Protein AF-A0A9W6SZH5-F1 (afdb_monomer_lite)

Foldseek 3Di:
DPPPDQQVCLLVVLLVLLLVVLVVLCVVLVHLEEEEEEEPVCVVLVVLSHDVVVSCVSNVYDHYHYQDDDDPPDPPPPPDRPPPPPDPLLVVLVVAQEYEYEEAPDLSVVLVVLCCCVVRPVVSLVVLVVVLPPPDDDDDPDDDCPDSPNRNRAAEYEYEPDPDDPVVSQVSCVVSVNVPRYHYDYSDSSDFGDPDSPDTANPDVVSCPCVCVVVPVDDDPVVVVVD

Secondary structure (DSSP, 8-state):
---S--TTHHHHHHHHHHHHHHHHHHHHHT-S-EEEEEEHHHHHHHHHH--HHHHHHHH-EEEEEEEPPPPTT--SS-------TT--HHHHHHH-SEEEEEE-S-HHHHHHHHHHIIIIIHHHHHHHHHGGGS---S---------------EEEEEEESSS--HHHHHHHHHHTT-BTTEEEEEEGGG-SEEEETTEEE---GGGGHHHHHHTTSS--HHHHTT-

Radius of gyration: 22.15 Å; chains: 1; bounding box: 56×48×79 Å

Organism: Candida boidinii (NCBI:txid5477)

Sequence (227 aa):
MRPILDTSKIPQESLKELSEIFSKISIENNSQRHLLILQKKISKYLNYLTTFTKLKEITSIERVIWIEEYSDGSDDGNKKLLFESEYDYLELINNYNSIVFLCEDDLKLLDQISVIFKDKFLPHLNDSMNQGKHEIGADNADGNSNGNKVHNVKFSLITTNNYLNHESINLTLENLNLKGDLRYYNWRSFKPILIEDDLVSLELDDCGITEIYKYNSIDQLDKMKKL

Structure (mmCIF, N/CA/C/O backbone):
data_AF-A0A9W6SZH5-F1
#
_entry.id   AF-A0A9W6SZH5-F1
#
loop_
_atom_site.group_PDB
_atom_site.id
_atom_site.type_symbol
_atom_site.label_atom_id
_atom_site.label_alt_id
_atom_site.label_comp_id
_atom_site.label_asym_id
_atom_site.label_entity_id
_atom_site.label_seq_id
_atom_site.pdbx_PDB_ins_code
_atom_site.Cartn_x
_atom_site.Cartn_y
_atom_site.Cartn_z
_atom_site.occupancy
_atom_site.B_iso_or_equiv
_atom_site.auth_seq_id
_atom_site.auth_comp_id
_atom_site.auth_asym_id
_atom_site.auth_atom_id
_atom_site.pdbx_PDB_model_num
ATOM 1 N N . MET A 1 1 ? -3.768 9.959 38.796 1.00 61.03 1 MET A N 1
ATOM 2 C CA . MET A 1 1 ? -3.724 8.677 38.058 1.00 61.03 1 MET A CA 1
ATOM 3 C C . MET A 1 1 ? -3.151 8.959 36.681 1.00 61.03 1 MET A C 1
ATOM 5 O O . MET A 1 1 ? -3.642 9.880 36.046 1.00 61.03 1 MET A O 1
ATOM 9 N N . ARG A 1 2 ? -2.100 8.254 36.243 1.00 49.88 2 ARG A N 1
ATOM 10 C CA . ARG A 1 2 ? -1.703 8.285 34.825 1.00 49.88 2 ARG A CA 1
ATOM 11 C C . ARG A 1 2 ? -2.617 7.311 34.072 1.00 49.88 2 ARG A C 1
ATOM 13 O O . ARG A 1 2 ? -2.833 6.224 34.612 1.00 49.88 2 ARG A O 1
ATOM 20 N N . PRO A 1 3 ? -3.169 7.674 32.904 1.00 59.97 3 PRO A N 1
ATOM 21 C CA . PRO A 1 3 ? -3.902 6.714 32.090 1.00 59.97 3 PRO A CA 1
ATOM 22 C C . PRO A 1 3 ? -2.975 5.541 31.740 1.00 59.97 3 PRO A C 1
ATOM 24 O O . PRO A 1 3 ? -1.797 5.739 31.441 1.00 59.97 3 PRO A O 1
ATOM 27 N N . ILE A 1 4 ? -3.496 4.318 31.864 1.00 75.69 4 ILE A N 1
ATOM 28 C CA . ILE A 1 4 ? -2.752 3.069 31.616 1.00 75.69 4 ILE A CA 1
ATOM 29 C C . ILE A 1 4 ? -2.476 2.897 30.112 1.00 75.69 4 ILE A C 1
ATOM 31 O O . ILE A 1 4 ? -1.486 2.274 29.737 1.00 75.69 4 ILE A O 1
ATOM 35 N N . LEU A 1 5 ? -3.306 3.509 29.262 1.00 78.50 5 LEU A N 1
ATOM 36 C CA . LEU A 1 5 ? -3.178 3.523 27.812 1.00 78.50 5 LEU A CA 1
ATOM 37 C C . LEU A 1 5 ? -3.330 4.963 27.306 1.00 78.50 5 LEU A C 1
ATOM 39 O O . LEU A 1 5 ? -4.276 5.649 27.683 1.00 78.50 5 LEU A O 1
ATOM 43 N N . ASP A 1 6 ? -2.392 5.410 26.475 1.00 84.06 6 ASP A N 1
ATOM 44 C CA . ASP A 1 6 ? -2.448 6.700 25.785 1.00 84.06 6 ASP A CA 1
ATOM 45 C C . ASP A 1 6 ? -2.767 6.443 24.309 1.00 84.06 6 ASP A C 1
ATOM 47 O O . ASP A 1 6 ? -1.882 6.146 23.504 1.00 84.06 6 ASP A O 1
ATOM 51 N N . THR A 1 7 ? -4.055 6.491 23.983 1.00 84.75 7 THR A N 1
ATOM 52 C CA . THR A 1 7 ? -4.617 6.205 22.655 1.00 84.75 7 THR A CA 1
ATOM 53 C C . THR A 1 7 ? -4.155 7.200 21.591 1.00 84.75 7 THR A C 1
ATOM 55 O O . THR A 1 7 ? -4.057 6.838 20.420 1.00 84.75 7 THR A O 1
ATOM 58 N N . SER A 1 8 ? -3.749 8.412 21.990 1.00 85.00 8 SER A N 1
ATOM 59 C CA . SER A 1 8 ? -3.241 9.449 21.081 1.00 85.00 8 SER A CA 1
ATOM 60 C C . SER A 1 8 ? -1.945 9.054 20.357 1.00 85.00 8 SER A C 1
ATOM 62 O O . SER A 1 8 ? -1.606 9.623 19.315 1.00 85.00 8 SER A O 1
ATOM 64 N N . LYS A 1 9 ? -1.226 8.049 20.876 1.00 88.62 9 LYS A N 1
ATOM 65 C CA . LYS A 1 9 ? 0.007 7.525 20.274 1.00 88.62 9 LYS A CA 1
ATOM 66 C C . LYS A 1 9 ? -0.237 6.601 19.090 1.00 88.62 9 LYS A C 1
ATOM 68 O O . LYS A 1 9 ? 0.624 6.528 18.221 1.00 88.62 9 LYS A O 1
ATOM 73 N N . ILE A 1 10 ? -1.397 5.949 19.024 1.00 89.12 10 ILE A N 1
ATOM 74 C CA . ILE A 1 10 ? -1.742 4.989 17.965 1.00 89.12 10 ILE A CA 1
ATOM 75 C C . ILE A 1 10 ? -1.547 5.605 16.566 1.00 89.12 10 ILE A C 1
ATOM 77 O O . ILE A 1 10 ? -0.746 5.075 15.791 1.00 89.12 10 ILE A O 1
ATOM 81 N N . PRO A 1 11 ? -2.170 6.756 16.228 1.00 90.12 11 PRO A N 1
ATOM 82 C CA . PRO A 1 11 ? -1.971 7.355 14.911 1.00 90.12 11 PRO A CA 1
ATOM 83 C C . PRO A 1 11 ? -0.537 7.858 14.693 1.00 90.12 11 PRO A C 1
ATOM 85 O O . PRO A 1 11 ? -0.042 7.832 13.568 1.00 90.12 11 PRO A O 1
ATOM 88 N N . GLN A 1 12 ? 0.159 8.292 15.749 1.00 91.38 12 GLN A N 1
ATOM 89 C CA . GLN A 1 12 ? 1.536 8.789 15.648 1.00 91.38 12 GLN A CA 1
ATOM 90 C C . GLN A 1 12 ? 2.522 7.674 15.298 1.00 91.38 12 GLN A C 1
ATOM 92 O O . GLN A 1 12 ? 3.382 7.869 14.442 1.00 91.38 12 GLN A O 1
ATOM 97 N N . GLU A 1 13 ? 2.393 6.513 15.938 1.00 92.50 13 GLU A N 1
ATOM 98 C CA . GLU A 1 13 ? 3.208 5.332 15.648 1.00 92.50 13 GLU A CA 1
ATOM 99 C C . GLU A 1 13 ? 2.940 4.826 14.229 1.00 92.50 13 GLU A C 1
ATOM 101 O O . GLU A 1 13 ? 3.888 4.599 13.475 1.00 92.50 13 GLU A O 1
ATOM 106 N N . SER A 1 14 ? 1.663 4.780 13.836 1.00 93.56 14 SER A N 1
ATOM 107 C CA . SER A 1 14 ? 1.237 4.388 12.491 1.00 93.56 14 SER A CA 1
ATOM 108 C C . SER A 1 14 ? 1.819 5.270 11.389 1.00 93.56 14 SER A C 1
ATOM 110 O O . SER A 1 14 ? 2.429 4.778 10.435 1.00 93.56 14 SER A O 1
ATOM 112 N N . LEU A 1 15 ? 1.715 6.592 11.551 1.00 94.56 15 LEU A N 1
ATOM 113 C CA . LEU A 1 15 ? 2.293 7.559 10.616 1.00 94.56 15 LEU A CA 1
ATOM 114 C C . LEU A 1 15 ? 3.816 7.526 10.602 1.00 94.56 15 LEU A C 1
ATOM 116 O O . LEU A 1 15 ? 4.417 7.715 9.545 1.00 94.56 15 LEU A O 1
ATOM 120 N N . LYS A 1 16 ? 4.441 7.313 11.763 1.00 95.69 16 LYS A N 1
ATOM 121 C CA . LYS A 1 16 ? 5.894 7.212 11.865 1.00 95.69 16 LYS A CA 1
ATOM 122 C C . LYS A 1 16 ? 6.399 6.006 11.081 1.00 95.69 16 LYS A C 1
ATOM 124 O O . LYS A 1 16 ? 7.302 6.175 10.268 1.00 95.69 16 LYS A O 1
ATOM 129 N N . GLU A 1 17 ? 5.800 4.829 11.264 1.00 96.06 17 GLU A N 1
ATOM 130 C CA . GLU A 1 17 ? 6.178 3.636 10.499 1.00 96.06 17 GLU A CA 1
ATOM 131 C C . GLU A 1 17 ? 5.972 3.855 8.995 1.00 96.06 17 GLU A C 1
ATOM 133 O O . GLU A 1 17 ? 6.874 3.576 8.205 1.00 96.06 17 GLU A O 1
ATOM 138 N N . LEU A 1 18 ? 4.829 4.418 8.590 1.00 96.38 18 LEU A N 1
ATOM 139 C CA . LEU A 1 18 ? 4.562 4.698 7.179 1.00 96.38 18 LEU A CA 1
ATOM 140 C C . LEU A 1 18 ? 5.593 5.675 6.590 1.00 96.38 18 LEU A C 1
ATOM 142 O O . LEU A 1 18 ? 6.125 5.439 5.505 1.00 96.38 18 LEU A O 1
ATOM 146 N N . SER A 1 19 ? 5.927 6.746 7.312 1.00 96.88 19 SER A N 1
ATOM 147 C CA . SER A 1 19 ? 6.953 7.711 6.895 1.00 96.88 19 SER A CA 1
ATOM 148 C C . SER A 1 19 ? 8.347 7.077 6.816 1.00 96.88 19 SER A C 1
ATOM 150 O O . SER A 1 19 ? 9.098 7.362 5.881 1.00 96.88 19 SER A O 1
ATOM 152 N N . GLU A 1 20 ? 8.691 6.161 7.725 1.00 97.75 20 GLU A N 1
ATOM 153 C CA . GLU A 1 20 ? 9.942 5.396 7.667 1.00 97.75 20 GLU A CA 1
ATOM 154 C C . GLU A 1 20 ? 9.995 4.467 6.445 1.00 97.75 20 GLU A C 1
ATOM 156 O O . GLU A 1 20 ? 11.044 4.360 5.805 1.00 97.75 20 GLU A O 1
ATOM 161 N N . ILE A 1 21 ? 8.879 3.822 6.087 1.00 97.81 21 ILE A N 1
ATOM 162 C CA . ILE A 1 21 ? 8.773 3.003 4.869 1.00 97.81 21 ILE A CA 1
ATOM 163 C C . ILE A 1 21 ? 9.003 3.873 3.629 1.00 97.81 21 ILE A C 1
ATOM 165 O O . ILE A 1 21 ? 9.862 3.545 2.810 1.00 97.81 21 ILE A O 1
ATOM 169 N N . PHE A 1 22 ? 8.304 5.005 3.508 1.00 97.88 22 PHE A N 1
ATOM 170 C CA . PHE A 1 22 ? 8.497 5.916 2.376 1.00 97.88 22 PHE A CA 1
ATOM 171 C C . PHE A 1 22 ? 9.919 6.466 2.318 1.00 97.88 22 PHE A C 1
ATOM 173 O O . PHE A 1 22 ? 10.514 6.462 1.248 1.00 97.88 22 PHE A O 1
ATOM 180 N N . SER A 1 23 ? 10.512 6.827 3.457 1.00 97.38 23 SER A N 1
ATOM 181 C CA . SER A 1 23 ? 11.903 7.288 3.518 1.00 97.38 23 SER A CA 1
ATOM 182 C C . SER A 1 23 ? 12.882 6.237 2.986 1.00 97.38 23 SER A C 1
ATOM 184 O O . SER A 1 23 ? 13.789 6.569 2.221 1.00 97.38 23 SER A O 1
ATOM 186 N N . LYS A 1 24 ? 12.686 4.956 3.335 1.00 97.75 24 LYS A N 1
ATOM 187 C CA . LYS A 1 24 ? 13.478 3.846 2.777 1.00 97.75 24 LYS A CA 1
ATOM 188 C C . LYS A 1 24 ? 13.298 3.748 1.266 1.00 97.75 24 LYS A C 1
ATOM 190 O O . LYS A 1 24 ? 14.296 3.716 0.553 1.00 97.75 24 LYS A O 1
ATOM 195 N N . ILE A 1 25 ? 12.055 3.790 0.778 1.00 97.38 25 ILE A N 1
ATOM 196 C CA . ILE A 1 25 ? 11.744 3.773 -0.660 1.00 97.38 25 ILE A CA 1
ATOM 197 C C . ILE A 1 25 ? 12.413 4.955 -1.380 1.00 97.38 25 ILE A C 1
ATOM 199 O O . ILE A 1 25 ? 12.984 4.769 -2.453 1.00 97.38 25 ILE A O 1
ATOM 203 N N . SER A 1 26 ? 12.374 6.166 -0.817 1.00 95.94 26 SER A N 1
ATOM 204 C CA . SER A 1 26 ? 12.995 7.360 -1.404 1.00 95.94 26 SER A CA 1
ATOM 205 C C . SER A 1 26 ? 14.508 7.202 -1.557 1.00 95.94 26 SER A C 1
ATOM 207 O O . SER A 1 26 ? 15.048 7.487 -2.627 1.00 95.94 26 SER A O 1
ATOM 209 N N . ILE A 1 27 ? 15.185 6.711 -0.512 1.00 94.75 27 ILE A N 1
ATOM 210 C CA . ILE A 1 27 ? 16.634 6.451 -0.518 1.00 94.75 27 ILE A CA 1
ATOM 211 C C . ILE A 1 27 ? 16.973 5.381 -1.558 1.00 94.75 27 ILE A C 1
ATOM 213 O O . ILE A 1 27 ? 17.866 5.558 -2.383 1.00 94.75 27 ILE A O 1
ATOM 217 N N . GLU A 1 28 ? 16.232 4.280 -1.536 1.00 93.12 28 GLU A N 1
ATOM 218 C CA . GLU A 1 28 ? 16.449 3.119 -2.390 1.00 93.12 28 GLU A CA 1
ATOM 219 C C . GLU A 1 28 ? 16.203 3.392 -3.878 1.00 93.12 28 GLU A C 1
ATOM 221 O O . GLU A 1 28 ? 16.916 2.854 -4.730 1.00 93.12 28 GLU A O 1
ATOM 226 N N . ASN A 1 29 ? 15.219 4.238 -4.184 1.00 90.50 29 ASN A N 1
ATOM 227 C CA . ASN A 1 29 ? 14.843 4.595 -5.550 1.00 90.50 29 ASN A CA 1
ATOM 228 C C . ASN A 1 29 ? 15.518 5.891 -6.024 1.00 90.50 29 ASN A C 1
ATOM 230 O O . ASN A 1 29 ? 15.296 6.300 -7.162 1.00 90.50 29 ASN A O 1
ATOM 234 N N . ASN A 1 30 ? 16.316 6.546 -5.168 1.00 89.56 30 ASN A N 1
ATOM 235 C CA . ASN A 1 30 ? 16.869 7.883 -5.400 1.00 89.56 30 ASN A CA 1
ATOM 236 C C . ASN A 1 30 ? 15.798 8.860 -5.934 1.00 89.56 30 ASN A C 1
ATOM 238 O O . ASN A 1 30 ? 16.005 9.573 -6.918 1.00 89.56 30 ASN A O 1
ATOM 242 N N . SER A 1 31 ? 14.611 8.823 -5.321 1.00 88.44 31 SER A N 1
ATOM 243 C CA . SER A 1 31 ? 13.452 9.616 -5.729 1.00 88.44 31 SER A CA 1
ATOM 244 C C . SER A 1 31 ? 12.893 10.385 -4.546 1.00 88.44 31 SER A C 1
ATOM 246 O O . SER A 1 31 ? 12.728 9.838 -3.462 1.00 88.44 31 SER A O 1
ATOM 248 N N . GLN A 1 32 ? 12.549 11.644 -4.790 1.00 88.62 32 GLN A N 1
ATOM 249 C CA . GLN A 1 32 ? 11.838 12.506 -3.843 1.00 88.62 32 GLN A CA 1
ATOM 250 C C . GLN A 1 32 ? 10.376 12.717 -4.249 1.00 88.62 32 GLN A C 1
ATOM 252 O O . GLN A 1 32 ? 9.711 13.598 -3.722 1.00 88.62 32 GLN A O 1
ATOM 257 N N . ARG A 1 33 ? 9.887 11.983 -5.252 1.00 94.88 33 ARG A N 1
ATOM 258 C CA . ARG A 1 33 ? 8.527 12.122 -5.779 1.00 94.88 33 ARG A CA 1
ATOM 259 C C . ARG A 1 33 ? 7.958 10.734 -6.016 1.00 94.88 33 ARG A C 1
ATOM 261 O O . ARG A 1 33 ? 8.527 9.951 -6.783 1.00 94.88 33 ARG A O 1
ATOM 268 N N . HIS A 1 34 ? 6.857 10.436 -5.338 1.00 97.06 34 HIS A N 1
ATOM 269 C CA . HIS A 1 34 ? 6.185 9.147 -5.432 1.00 97.06 34 HIS A CA 1
ATOM 270 C C . HIS A 1 34 ? 4.827 9.294 -6.115 1.00 97.06 34 HIS A C 1
ATOM 272 O O . HIS A 1 34 ? 4.036 10.181 -5.772 1.00 97.06 34 HIS A O 1
ATOM 278 N N . LEU A 1 35 ? 4.551 8.386 -7.049 1.00 96.94 35 LEU A N 1
ATOM 279 C CA . LEU A 1 35 ? 3.195 8.079 -7.480 1.00 96.94 35 LEU A CA 1
ATOM 280 C C . LEU A 1 35 ? 2.646 6.996 -6.553 1.00 96.94 35 LEU A C 1
ATOM 282 O O . LEU A 1 35 ? 3.194 5.896 -6.506 1.00 96.94 35 LEU A O 1
ATOM 286 N N . LEU A 1 36 ? 1.577 7.303 -5.824 1.00 97.12 36 LEU A N 1
ATOM 287 C CA . LEU A 1 36 ? 0.884 6.326 -4.994 1.00 97.12 36 LEU A CA 1
ATOM 288 C C . LEU A 1 36 ? -0.268 5.700 -5.783 1.00 97.12 36 LEU A C 1
ATOM 290 O O . LEU A 1 36 ? -1.146 6.403 -6.270 1.00 97.12 36 LEU A O 1
ATOM 294 N N . ILE A 1 37 ? -0.296 4.380 -5.857 1.00 95.00 37 ILE A N 1
ATOM 295 C CA . ILE A 1 37 ? -1.426 3.598 -6.343 1.00 95.00 37 ILE A CA 1
ATOM 296 C C . ILE A 1 37 ? -2.095 2.983 -5.107 1.00 95.00 37 ILE A C 1
ATOM 298 O O . ILE A 1 37 ? -1.500 2.153 -4.427 1.00 95.00 37 ILE A O 1
ATOM 302 N N . LEU A 1 38 ? -3.302 3.438 -4.775 1.00 94.06 38 LEU A N 1
ATOM 303 C CA . LEU A 1 38 ? -3.946 3.231 -3.479 1.00 94.06 38 LEU A CA 1
ATOM 304 C C . LEU A 1 38 ? -5.260 2.456 -3.612 1.00 94.06 38 LEU A C 1
ATOM 306 O O . LEU A 1 38 ? -6.159 2.867 -4.346 1.00 94.06 38 LEU A O 1
ATOM 310 N N . GLN A 1 39 ? -5.420 1.386 -2.834 1.00 91.50 39 GLN A N 1
ATOM 311 C CA . GLN A 1 39 ? -6.721 0.739 -2.655 1.00 91.50 39 GLN A CA 1
ATOM 312 C C . GLN A 1 39 ? -7.701 1.709 -1.982 1.00 91.50 39 GLN A C 1
ATOM 314 O O . GLN A 1 39 ? -7.425 2.264 -0.913 1.00 91.50 39 GLN A O 1
ATOM 319 N N . LYS A 1 40 ? -8.879 1.893 -2.585 1.00 87.94 40 LYS A N 1
ATOM 320 C CA . LYS A 1 40 ? -9.888 2.865 -2.127 1.00 87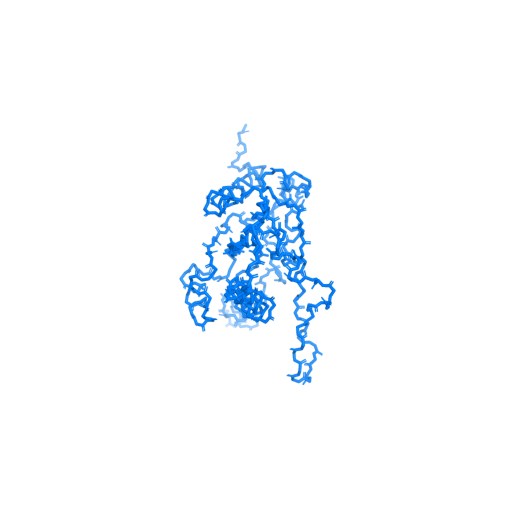.94 40 LYS A CA 1
ATOM 321 C C . LYS A 1 40 ? -10.264 2.683 -0.656 1.00 87.94 40 LYS A C 1
ATOM 323 O O . LYS A 1 40 ? -10.394 3.674 0.062 1.00 87.94 40 LYS A O 1
ATOM 328 N N . LYS A 1 41 ? -10.373 1.440 -0.179 1.00 86.31 41 LYS A N 1
ATOM 329 C CA . LYS A 1 41 ? -10.696 1.119 1.219 1.00 86.31 41 LYS A CA 1
ATOM 330 C C . LYS A 1 41 ? -9.682 1.704 2.211 1.00 86.31 41 LYS A C 1
ATOM 332 O O . LYS A 1 41 ? -10.094 2.298 3.205 1.00 86.31 41 LYS A O 1
ATOM 337 N N . ILE A 1 42 ? -8.385 1.663 1.893 1.00 90.56 42 ILE A N 1
ATOM 338 C CA . ILE A 1 42 ? -7.304 2.189 2.748 1.00 90.56 42 ILE A CA 1
ATOM 339 C C . ILE A 1 42 ? -7.367 3.712 2.910 1.00 90.56 42 ILE A C 1
ATOM 341 O O . ILE A 1 42 ? -6.962 4.235 3.947 1.00 90.56 42 ILE A O 1
ATOM 345 N N . SER A 1 43 ? -7.922 4.452 1.945 1.00 89.94 43 SER A N 1
ATOM 346 C CA . SER A 1 43 ? -8.029 5.918 2.064 1.00 89.94 43 SER A CA 1
ATOM 347 C C . SER A 1 43 ? -8.763 6.385 3.310 1.00 89.94 43 SER A C 1
ATOM 349 O O . SER A 1 43 ? -8.377 7.386 3.912 1.00 89.94 43 SER A O 1
ATOM 351 N N . LYS A 1 44 ? -9.799 5.644 3.714 1.00 87.12 44 LYS A N 1
ATOM 352 C CA . LYS A 1 44 ? -10.579 5.953 4.910 1.00 87.12 44 LYS A CA 1
ATOM 353 C C . LYS A 1 44 ? -9.685 5.907 6.144 1.00 87.12 44 LYS A C 1
ATOM 355 O O . LYS A 1 44 ? -9.684 6.849 6.924 1.00 87.12 44 LYS A O 1
ATOM 360 N N . TYR A 1 45 ? -8.857 4.871 6.251 1.00 88.25 45 TYR A N 1
ATOM 361 C CA . TYR A 1 45 ? -7.882 4.704 7.327 1.00 88.25 45 TYR A CA 1
ATOM 362 C C . TYR A 1 45 ? -6.851 5.827 7.346 1.00 88.25 45 TYR A C 1
ATOM 364 O O . TYR A 1 45 ? -6.607 6.421 8.392 1.00 88.25 45 TYR A O 1
ATOM 372 N N . LEU A 1 46 ? -6.289 6.173 6.184 1.00 91.94 46 LEU A N 1
ATOM 373 C CA . LEU A 1 46 ? -5.323 7.268 6.086 1.00 91.94 46 LEU A CA 1
ATOM 374 C C . LEU A 1 46 ? -5.908 8.593 6.588 1.00 91.94 46 LEU A C 1
ATOM 376 O O . LEU A 1 46 ? -5.204 9.329 7.275 1.00 91.94 46 LEU A O 1
ATOM 380 N N . ASN A 1 47 ? -7.190 8.858 6.317 1.00 90.12 47 ASN A N 1
ATOM 381 C CA . ASN A 1 47 ? -7.872 10.066 6.785 1.00 90.12 47 ASN A CA 1
ATOM 382 C C . ASN A 1 47 ? -8.053 10.114 8.311 1.00 90.12 47 ASN A C 1
ATOM 384 O O . ASN A 1 47 ? -8.069 11.210 8.868 1.00 90.12 47 ASN A O 1
ATOM 388 N N . TYR A 1 48 ? -8.161 8.964 8.988 1.00 89.44 48 TYR A N 1
ATOM 389 C CA . TYR A 1 48 ? -8.162 8.910 10.457 1.00 89.44 48 TYR A CA 1
ATOM 390 C C . TYR A 1 48 ? -6.777 9.189 11.045 1.00 89.44 48 TYR A C 1
ATOM 392 O O . TYR A 1 48 ? -6.661 9.773 12.118 1.00 89.44 48 TYR A O 1
ATOM 400 N N . LEU A 1 49 ? -5.714 8.798 10.340 1.00 90.00 49 LEU A N 1
ATOM 401 C CA . LEU A 1 49 ? -4.349 9.043 10.794 1.00 90.00 49 LEU A CA 1
ATOM 402 C C . LEU A 1 49 ? -3.953 10.509 10.619 1.00 90.00 49 LEU A C 1
ATOM 404 O O . LEU A 1 49 ? -3.409 11.135 11.531 1.00 90.00 49 LEU A O 1
ATOM 408 N N . THR A 1 50 ? -4.162 11.060 9.422 1.00 92.44 50 THR A N 1
ATOM 409 C CA . THR A 1 50 ? -3.747 12.423 9.102 1.00 92.44 50 THR A CA 1
ATOM 410 C C . THR A 1 50 ? -4.458 12.985 7.876 1.00 92.44 50 THR A C 1
ATOM 412 O O . THR A 1 50 ? -5.043 12.261 7.076 1.00 92.44 50 THR A O 1
ATOM 415 N N . THR A 1 51 ? -4.385 14.303 7.686 1.00 92.69 51 THR A N 1
ATOM 416 C CA . THR A 1 51 ? -4.893 14.918 6.457 1.00 92.69 51 THR A CA 1
ATOM 417 C C . THR A 1 51 ? -4.020 14.519 5.275 1.00 92.69 51 THR A C 1
ATOM 419 O O . THR A 1 51 ? -2.797 14.425 5.389 1.00 92.69 51 THR A O 1
ATOM 422 N N . PHE A 1 52 ? -4.626 14.358 4.100 1.00 91.44 52 PHE A N 1
ATOM 423 C CA . PHE A 1 52 ? -3.867 13.963 2.917 1.00 91.44 52 PHE A CA 1
ATOM 424 C C . PHE A 1 52 ? -2.712 14.933 2.596 1.00 91.44 52 PHE A C 1
ATOM 426 O O . PHE A 1 52 ? -1.627 14.490 2.243 1.00 91.44 52 PHE A O 1
ATOM 433 N N . THR A 1 53 ? -2.886 16.244 2.807 1.00 93.50 53 THR A N 1
ATOM 434 C CA . THR A 1 53 ? -1.809 17.243 2.661 1.00 93.50 53 THR A CA 1
ATOM 435 C C . THR A 1 53 ? -0.591 16.912 3.521 1.00 93.50 53 THR A C 1
ATOM 437 O O . THR A 1 53 ? 0.524 16.854 3.008 1.00 93.50 53 THR A O 1
ATOM 440 N N . LYS A 1 54 ? -0.804 16.619 4.808 1.00 94.88 54 LYS A N 1
ATOM 441 C CA . LYS A 1 54 ? 0.278 16.256 5.727 1.00 94.88 54 LYS A CA 1
ATOM 442 C C . LYS A 1 54 ? 0.890 14.904 5.370 1.00 94.88 54 LYS A C 1
ATOM 444 O O . LYS A 1 54 ? 2.102 14.737 5.478 1.00 94.88 54 LYS A O 1
ATOM 449 N N . LEU A 1 55 ? 0.081 13.959 4.885 1.00 94.62 55 LEU A N 1
ATOM 450 C CA . LEU A 1 55 ? 0.589 12.694 4.361 1.00 94.62 55 LEU A CA 1
ATOM 451 C C . LEU A 1 55 ? 1.557 12.936 3.194 1.00 94.62 55 LEU A C 1
ATOM 453 O O . LEU A 1 55 ? 2.656 12.385 3.211 1.00 94.62 55 LEU A O 1
ATOM 457 N N . LYS A 1 56 ? 1.202 13.790 2.221 1.00 95.19 56 LYS A N 1
ATOM 458 C CA . LYS A 1 56 ? 2.086 14.147 1.095 1.00 95.19 56 LYS A CA 1
ATOM 459 C C . LYS A 1 56 ? 3.408 14.743 1.573 1.00 95.19 56 LYS A C 1
ATOM 461 O O . LYS A 1 56 ? 4.450 14.369 1.050 1.00 95.19 56 LYS A O 1
ATOM 466 N N . GLU A 1 57 ? 3.377 15.621 2.573 1.00 95.50 57 GLU A N 1
ATOM 467 C CA . GLU A 1 57 ? 4.584 16.249 3.129 1.00 95.50 57 GLU A CA 1
ATOM 468 C C . GLU A 1 57 ? 5.554 15.221 3.730 1.00 95.50 57 GLU A C 1
ATOM 470 O O . GLU A 1 57 ? 6.752 15.282 3.464 1.00 95.50 57 GLU A O 1
ATOM 475 N N . ILE A 1 58 ? 5.054 14.248 4.501 1.00 95.69 58 ILE A N 1
ATOM 476 C CA . ILE A 1 58 ? 5.911 13.279 5.214 1.00 95.69 58 ILE A CA 1
ATOM 477 C C . ILE A 1 58 ? 6.326 12.064 4.369 1.00 95.69 58 ILE A C 1
ATOM 479 O O . ILE A 1 58 ? 7.221 11.320 4.769 1.00 95.69 58 ILE A O 1
ATOM 483 N N . THR A 1 59 ? 5.656 11.827 3.239 1.00 96.19 59 THR A N 1
ATOM 484 C CA . THR A 1 59 ? 5.898 10.670 2.350 1.00 96.19 59 THR A CA 1
ATOM 485 C C . THR A 1 59 ? 6.411 11.065 0.970 1.00 96.19 59 THR A C 1
ATOM 487 O O . THR A 1 59 ? 6.797 10.200 0.192 1.00 96.19 59 THR A O 1
ATOM 490 N N . SER A 1 60 ? 6.397 12.358 0.638 1.00 96.50 60 SER A N 1
ATOM 491 C CA . SER A 1 60 ? 6.687 12.882 -0.701 1.00 96.50 60 SER A CA 1
ATOM 492 C C . SER A 1 60 ? 5.806 12.289 -1.817 1.00 96.50 60 SER A C 1
ATOM 494 O O . SER A 1 60 ? 6.216 12.188 -2.979 1.00 96.50 60 SER A O 1
ATOM 496 N N . ILE A 1 61 ? 4.575 11.885 -1.479 1.00 97.00 61 ILE A N 1
ATOM 497 C CA . ILE A 1 61 ? 3.557 11.514 -2.468 1.00 97.00 61 ILE A CA 1
ATOM 498 C C . ILE A 1 61 ? 3.134 12.768 -3.222 1.00 97.00 61 ILE A C 1
ATOM 500 O O . ILE A 1 61 ? 2.660 13.738 -2.633 1.00 97.00 61 ILE A O 1
ATOM 504 N N . GLU A 1 62 ? 3.227 12.735 -4.545 1.00 96.44 62 GLU A N 1
ATOM 505 C CA . GLU A 1 62 ? 2.805 13.858 -5.376 1.00 96.44 62 GLU A CA 1
ATOM 506 C C . GLU A 1 62 ? 1.427 13.631 -5.997 1.00 96.44 62 GLU A C 1
ATOM 508 O O . GLU A 1 62 ? 0.597 14.547 -6.014 1.00 96.44 62 GLU A O 1
ATOM 513 N N . ARG A 1 63 ? 1.169 12.406 -6.458 1.00 94.75 63 ARG A N 1
ATOM 514 C CA . ARG A 1 63 ? -0.069 12.012 -7.133 1.00 94.75 63 ARG A CA 1
ATOM 515 C C . ARG A 1 63 ? -0.574 10.683 -6.582 1.00 94.75 63 ARG A C 1
ATOM 517 O O . ARG A 1 63 ? 0.223 9.839 -6.180 1.00 94.75 63 ARG A O 1
ATOM 524 N N . VAL A 1 64 ? -1.897 10.524 -6.580 1.00 93.44 64 VAL A N 1
ATOM 525 C CA . VAL A 1 64 ? -2.585 9.286 -6.195 1.00 93.44 64 VAL A CA 1
ATOM 526 C C . VAL A 1 64 ? -3.424 8.787 -7.358 1.00 93.44 64 VAL A C 1
ATOM 528 O O . VAL A 1 64 ? -4.086 9.583 -8.024 1.00 93.44 64 VAL A O 1
ATOM 531 N N . ILE A 1 65 ? -3.398 7.479 -7.571 1.00 91.69 65 ILE A N 1
ATOM 532 C CA . ILE A 1 65 ? -4.293 6.736 -8.454 1.00 91.69 65 ILE A CA 1
ATOM 533 C C . ILE A 1 65 ? -5.005 5.693 -7.607 1.00 91.69 65 ILE A C 1
ATOM 535 O O . ILE A 1 65 ? -4.397 5.087 -6.728 1.00 91.69 65 ILE A O 1
ATOM 539 N N . TRP A 1 66 ? -6.290 5.490 -7.858 1.00 88.62 66 TRP A N 1
ATOM 540 C CA . TRP A 1 66 ? -7.107 4.556 -7.098 1.00 88.62 66 TRP A CA 1
ATOM 541 C C . TRP A 1 66 ? -7.144 3.184 -7.769 1.00 88.62 66 TRP A C 1
ATOM 543 O O . TRP A 1 66 ? -7.236 3.097 -8.991 1.00 88.62 66 TRP A O 1
ATOM 553 N N . ILE A 1 67 ? -7.096 2.122 -6.965 1.00 84.38 67 ILE A N 1
ATOM 554 C CA . ILE A 1 67 ? -7.477 0.770 -7.388 1.00 84.38 67 ILE A CA 1
ATOM 555 C C . ILE A 1 67 ? -8.905 0.532 -6.907 1.00 84.38 67 ILE A C 1
ATOM 557 O O . ILE A 1 67 ? -9.176 0.629 -5.703 1.00 84.38 67 ILE A O 1
ATOM 561 N N . GLU A 1 68 ? -9.804 0.230 -7.842 1.00 73.69 68 GLU A N 1
ATOM 562 C CA . GLU A 1 68 ? -11.143 -0.260 -7.525 1.00 73.69 68 GLU A CA 1
ATOM 563 C C . GLU A 1 68 ? -11.132 -1.790 -7.473 1.00 73.69 68 GLU A C 1
ATOM 565 O O . GLU A 1 68 ? -10.628 -2.459 -8.374 1.00 73.69 68 GLU A O 1
ATOM 570 N N . GLU A 1 69 ? -11.657 -2.342 -6.382 1.00 64.88 69 GLU A N 1
ATOM 571 C CA . GLU A 1 69 ? -11.832 -3.783 -6.228 1.00 64.88 69 GLU A CA 1
ATOM 572 C C . GLU A 1 69 ? -12.997 -4.264 -7.096 1.00 64.88 69 GLU A C 1
ATOM 574 O O . GLU A 1 69 ? -13.996 -3.564 -7.281 1.00 64.88 69 GLU A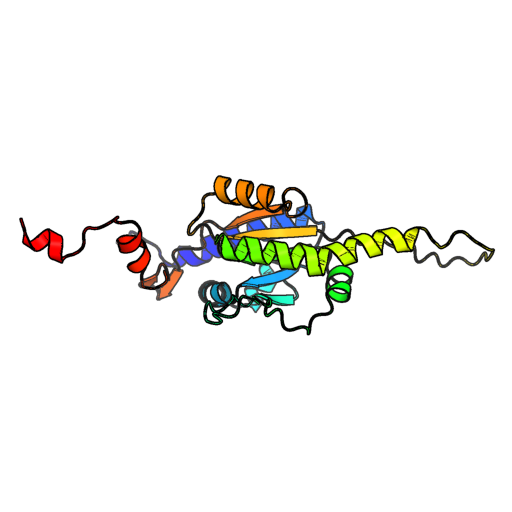 O 1
ATOM 579 N N . TYR A 1 70 ? -12.897 -5.492 -7.602 1.00 62.09 70 TYR A N 1
ATOM 580 C CA . TYR A 1 70 ? -14.020 -6.137 -8.271 1.00 62.09 70 TYR A CA 1
ATOM 581 C C . TYR A 1 70 ? -15.201 -6.260 -7.315 1.00 62.09 70 TYR A C 1
ATOM 583 O O . TYR A 1 70 ? -15.061 -6.771 -6.205 1.00 62.09 70 TYR A O 1
ATOM 591 N N . SER A 1 71 ? -16.391 -5.900 -7.788 1.00 52.09 71 SER A N 1
ATOM 592 C CA . SER A 1 71 ? -17.596 -6.480 -7.210 1.00 52.09 71 SER A CA 1
ATOM 593 C C . SER A 1 71 ? -17.721 -7.909 -7.746 1.00 52.09 71 SER A C 1
ATOM 595 O O . SER A 1 71 ? -17.713 -8.122 -8.957 1.00 52.09 71 SER A O 1
ATOM 597 N N . ASP A 1 72 ? -17.836 -8.899 -6.857 1.00 49.84 72 ASP A N 1
ATOM 598 C CA . ASP A 1 72 ? -18.080 -10.319 -7.186 1.00 49.84 72 ASP A CA 1
ATOM 599 C C . ASP A 1 72 ? -19.494 -10.540 -7.814 1.00 49.84 72 ASP A C 1
ATOM 601 O O . ASP A 1 72 ? -20.096 -11.598 -7.673 1.00 49.84 72 ASP A O 1
ATOM 605 N N . GLY A 1 73 ? -20.065 -9.536 -8.495 1.00 45.62 73 GLY A N 1
ATOM 606 C CA . GLY A 1 73 ? -21.464 -9.487 -8.933 1.00 45.62 73 GLY A CA 1
ATOM 607 C C . GLY A 1 73 ? -21.739 -9.830 -10.399 1.00 45.62 73 GLY A C 1
ATOM 608 O O . GLY A 1 73 ? -22.895 -9.755 -10.807 1.00 45.62 73 GLY A O 1
ATOM 609 N N . SER A 1 74 ? -20.738 -10.188 -11.208 1.00 46.69 74 SER A N 1
ATOM 610 C CA . SER A 1 74 ? -20.982 -10.659 -12.577 1.00 46.69 74 SER A CA 1
ATOM 611 C C . SER A 1 74 ? -20.649 -12.145 -12.694 1.00 46.69 74 SER A C 1
ATOM 613 O O . SER A 1 74 ? -19.481 -12.511 -12.807 1.00 46.69 74 SER A O 1
ATOM 615 N N . ASP A 1 75 ? -21.695 -12.977 -12.719 1.00 50.28 75 ASP A N 1
ATOM 616 C CA . ASP A 1 75 ? -21.674 -14.414 -13.065 1.00 50.28 75 ASP A CA 1
ATOM 617 C C . ASP A 1 75 ? -21.154 -14.697 -14.489 1.00 50.28 75 ASP A C 1
ATOM 619 O O . ASP A 1 75 ? -20.978 -15.849 -14.885 1.00 50.28 75 ASP A O 1
ATOM 623 N N . ASP A 1 76 ? -20.897 -13.657 -15.278 1.00 45.75 76 ASP A N 1
ATOM 624 C CA . ASP A 1 76 ? -20.325 -13.782 -16.606 1.00 45.75 76 ASP A CA 1
ATOM 625 C C . ASP A 1 76 ? -18.799 -13.724 -16.471 1.00 45.75 76 ASP A C 1
ATOM 627 O O . ASP A 1 76 ? -18.245 -12.703 -16.063 1.00 45.75 76 ASP A O 1
ATOM 631 N N . GLY A 1 77 ? -18.112 -14.832 -16.768 1.00 47.28 77 GLY A N 1
ATOM 632 C CA . GLY A 1 77 ? -16.680 -15.084 -16.517 1.00 47.28 77 GLY A CA 1
ATOM 633 C C . GLY A 1 77 ? -15.669 -14.111 -17.150 1.00 47.28 77 GLY A C 1
ATOM 634 O O . GLY A 1 77 ? -14.471 -14.381 -17.143 1.00 47.28 77 GLY A O 1
ATOM 635 N N . ASN A 1 78 ? -16.119 -12.968 -17.660 1.00 44.97 78 ASN A N 1
ATOM 636 C CA . ASN A 1 78 ? -15.307 -11.836 -18.069 1.00 44.97 78 ASN A CA 1
ATOM 637 C C . ASN A 1 78 ? -15.108 -10.873 -16.892 1.00 44.97 78 ASN A C 1
ATOM 639 O O . ASN A 1 78 ? -15.691 -9.789 -16.843 1.00 44.97 78 ASN A O 1
ATOM 643 N N . LYS A 1 79 ? -14.225 -11.247 -15.958 1.00 52.41 79 LYS A N 1
ATOM 644 C CA . LYS A 1 79 ? -13.647 -10.315 -14.978 1.00 52.41 79 LYS A CA 1
ATOM 645 C C . LYS A 1 79 ? -12.826 -9.261 -15.721 1.00 52.41 79 LYS A C 1
ATOM 647 O O . LYS A 1 79 ? -11.621 -9.403 -15.903 1.00 52.41 79 LYS A O 1
ATOM 652 N N . LYS A 1 80 ? -13.480 -8.208 -16.203 1.00 51.56 80 LYS A N 1
ATOM 653 C CA . LYS A 1 80 ? -12.791 -7.052 -16.769 1.00 51.56 80 LYS A CA 1
ATOM 654 C C . LYS A 1 80 ? -12.320 -6.191 -15.604 1.00 51.56 80 LYS A C 1
ATOM 656 O O . LYS A 1 80 ? -13.148 -5.648 -14.881 1.00 51.56 80 LYS A O 1
ATOM 661 N N . LEU A 1 81 ? -11.002 -6.094 -15.426 1.00 53.06 81 LEU A N 1
ATOM 662 C CA . LEU A 1 81 ? -10.378 -5.105 -14.546 1.00 53.06 81 LEU A CA 1
ATOM 663 C C . LEU A 1 81 ? -11.014 -3.736 -14.822 1.00 53.06 81 LEU A C 1
ATOM 665 O O . LEU A 1 81 ? -10.832 -3.187 -15.911 1.00 53.06 81 LEU A O 1
ATOM 669 N N . LEU A 1 82 ? -11.735 -3.177 -13.849 1.00 51.72 82 LEU A N 1
ATOM 670 C CA . LEU A 1 82 ? -12.145 -1.774 -13.867 1.00 51.72 82 LEU A CA 1
ATOM 671 C C . LEU A 1 82 ? -10.963 -0.918 -13.396 1.00 51.72 82 LEU A C 1
ATOM 673 O O . LEU A 1 82 ? -11.023 -0.220 -12.395 1.00 51.72 82 LEU A O 1
ATOM 677 N N . PHE A 1 83 ? -9.855 -0.979 -14.137 1.00 55.44 83 PHE A N 1
ATOM 678 C CA . PHE A 1 83 ? -9.080 0.240 -14.304 1.00 55.44 83 PHE A CA 1
ATOM 679 C C . PHE A 1 83 ? -9.850 1.017 -15.346 1.00 55.44 83 PHE A C 1
ATOM 681 O O . PHE A 1 83 ? -9.861 0.624 -16.517 1.00 55.44 83 PHE A O 1
ATOM 688 N N . GLU A 1 84 ? -10.555 2.061 -14.914 1.00 52.94 84 GLU A N 1
ATOM 689 C CA . GLU A 1 84 ? -11.042 3.070 -15.845 1.00 52.94 84 GLU A CA 1
ATOM 690 C C . GLU A 1 84 ? -9.885 3.392 -16.796 1.00 52.94 84 GLU A C 1
ATOM 692 O O . GLU A 1 84 ? -8.754 3.654 -16.381 1.00 52.94 84 GLU A O 1
ATOM 697 N N . SER A 1 85 ? -10.139 3.242 -18.090 1.00 53.72 85 SER A N 1
ATOM 698 C CA . SER A 1 85 ? -9.160 3.303 -19.175 1.00 53.72 85 SER A CA 1
ATOM 699 C C . SER A 1 85 ? -8.577 4.708 -19.398 1.00 53.72 85 SER A C 1
ATOM 701 O O . SER A 1 85 ? -8.235 5.052 -20.523 1.00 53.72 85 SER A O 1
ATOM 703 N N . GLU A 1 86 ? -8.518 5.539 -18.360 1.00 67.38 86 GLU A N 1
ATOM 704 C CA . GLU A 1 86 ? -8.266 6.977 -18.448 1.00 67.38 86 GLU A CA 1
ATOM 705 C C . GLU A 1 86 ? -6.814 7.377 -18.179 1.00 67.38 86 GLU A C 1
ATOM 707 O O . GLU A 1 86 ? -6.426 8.498 -18.502 1.00 67.38 86 GLU A O 1
ATOM 712 N N . TYR A 1 87 ? -5.989 6.501 -17.598 1.00 77.88 87 TYR A N 1
ATOM 713 C CA . TYR A 1 87 ? -4.609 6.864 -17.277 1.00 77.88 87 TYR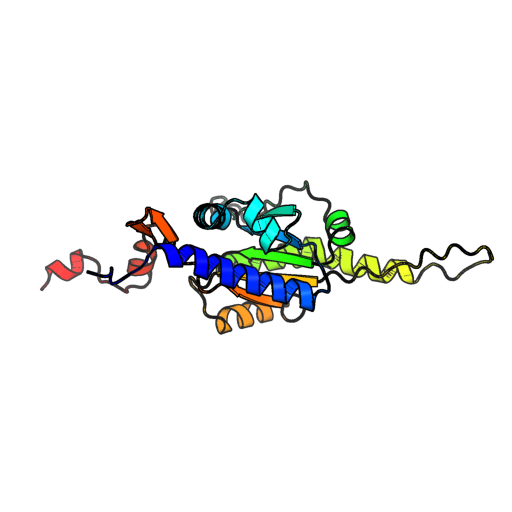 A CA 1
ATOM 714 C C . TYR A 1 87 ? -3.640 6.515 -18.405 1.00 77.88 87 TYR A C 1
ATOM 716 O O . TYR A 1 87 ? -3.543 5.365 -18.836 1.00 77.88 87 TYR A O 1
ATOM 724 N N . ASP A 1 88 ? -2.860 7.510 -18.825 1.00 87.31 88 ASP A N 1
ATOM 725 C CA . ASP A 1 88 ? -1.684 7.303 -19.662 1.00 87.31 88 ASP A CA 1
ATOM 726 C C . ASP A 1 88 ? -0.534 6.760 -18.796 1.00 87.31 88 ASP A C 1
ATOM 728 O O . ASP A 1 88 ? 0.207 7.495 -18.140 1.00 87.31 88 ASP A O 1
ATOM 732 N N . TYR A 1 89 ? -0.415 5.434 -18.742 1.00 85.38 89 TYR A N 1
ATOM 733 C CA . TYR A 1 89 ? 0.614 4.755 -17.951 1.00 85.38 89 TYR A CA 1
ATOM 734 C C . TYR A 1 89 ? 2.032 5.043 -18.441 1.00 85.38 89 TYR A C 1
ATOM 736 O O . TYR A 1 89 ? 2.959 5.053 -17.629 1.00 85.38 89 TYR A O 1
ATOM 744 N N . LEU A 1 90 ? 2.207 5.319 -19.734 1.00 86.12 90 LEU A N 1
ATOM 745 C CA . LEU A 1 90 ? 3.499 5.710 -20.281 1.00 86.12 90 LEU A CA 1
ATOM 746 C C . LEU A 1 90 ? 3.899 7.090 -19.746 1.00 86.12 90 LEU A C 1
ATOM 748 O O . LEU A 1 90 ? 5.027 7.266 -19.286 1.00 86.12 90 LEU A O 1
ATOM 752 N N . GLU A 1 91 ? 2.964 8.043 -19.723 1.00 89.44 91 GLU A N 1
ATOM 753 C CA . GLU A 1 91 ? 3.177 9.355 -19.102 1.00 89.44 91 GLU A CA 1
ATOM 754 C C . GLU A 1 91 ? 3.556 9.221 -17.617 1.00 89.44 91 GLU A C 1
ATOM 756 O O . GLU A 1 91 ? 4.495 9.863 -17.144 1.00 89.44 91 GLU A O 1
ATOM 761 N N . LEU A 1 92 ? 2.874 8.341 -16.876 1.00 90.38 92 LEU A N 1
ATOM 762 C CA . LEU A 1 92 ? 3.162 8.099 -15.459 1.00 90.38 92 LEU A CA 1
ATOM 763 C C . LEU A 1 92 ? 4.573 7.541 -15.234 1.00 90.38 92 LEU A C 1
ATOM 765 O O . LEU A 1 92 ? 5.283 8.033 -14.359 1.00 90.38 92 LEU A O 1
ATOM 769 N N . ILE A 1 93 ? 4.991 6.549 -16.021 1.00 89.31 93 ILE A N 1
ATOM 770 C CA . ILE A 1 93 ? 6.340 5.959 -15.951 1.00 89.31 93 ILE A CA 1
ATOM 771 C C . ILE A 1 93 ? 7.405 7.008 -16.301 1.00 89.31 93 ILE A C 1
ATOM 773 O O . ILE A 1 93 ? 8.454 7.064 -15.664 1.00 89.31 93 ILE A O 1
ATOM 777 N N . ASN A 1 94 ? 7.127 7.891 -17.261 1.00 88.38 94 ASN A N 1
ATOM 778 C CA . ASN A 1 94 ? 8.060 8.951 -17.644 1.00 88.38 94 ASN A CA 1
ATOM 779 C C . ASN A 1 94 ? 8.168 10.058 -16.580 1.00 88.38 94 ASN A C 1
ATOM 781 O O . ASN A 1 94 ? 9.241 10.629 -16.382 1.00 88.38 94 ASN A O 1
ATOM 785 N N . ASN A 1 95 ? 7.078 10.345 -15.865 1.00 90.50 95 ASN A N 1
ATOM 786 C CA . ASN A 1 95 ? 7.035 11.408 -14.860 1.00 90.50 95 ASN A CA 1
ATOM 787 C C . ASN A 1 95 ? 7.506 10.961 -13.465 1.00 90.50 95 ASN A C 1
ATOM 789 O O . ASN A 1 95 ? 7.920 11.801 -12.661 1.00 90.50 95 ASN A O 1
ATOM 793 N N . TYR A 1 96 ? 7.458 9.660 -13.161 1.00 92.88 96 TYR A N 1
ATOM 794 C CA . TYR A 1 96 ? 7.739 9.128 -11.827 1.00 92.88 96 TYR A CA 1
ATOM 795 C C . TYR A 1 96 ? 8.770 8.001 -11.844 1.00 92.88 96 TYR A C 1
ATOM 797 O O . TYR A 1 96 ? 8.526 6.915 -12.352 1.00 92.88 96 TYR A O 1
ATOM 805 N N . ASN A 1 97 ? 9.888 8.208 -11.143 1.00 91.25 97 ASN A N 1
ATOM 806 C CA . ASN A 1 97 ? 10.899 7.162 -10.934 1.00 91.25 97 ASN A CA 1
ATOM 807 C C . ASN A 1 97 ? 10.560 6.214 -9.769 1.00 91.25 97 ASN A C 1
ATOM 809 O O . ASN A 1 97 ? 11.269 5.233 -9.549 1.00 91.25 97 ASN A O 1
ATOM 813 N N . SER A 1 98 ? 9.515 6.516 -8.995 1.00 96.31 98 SER A N 1
ATOM 814 C CA . SER A 1 98 ? 9.096 5.727 -7.838 1.00 96.31 98 SER A CA 1
ATOM 815 C C . SER A 1 98 ? 7.578 5.592 -7.815 1.00 96.31 98 SER A C 1
ATOM 817 O O . SER A 1 98 ? 6.862 6.573 -7.597 1.00 96.31 98 SER A O 1
ATOM 819 N N . ILE A 1 99 ? 7.105 4.373 -8.057 1.00 96.69 99 ILE A N 1
ATOM 820 C CA . ILE A 1 99 ? 5.688 4.013 -8.073 1.00 96.69 99 ILE A CA 1
ATOM 821 C C . ILE A 1 99 ? 5.437 3.062 -6.907 1.00 96.69 99 ILE A C 1
ATOM 823 O O . ILE A 1 99 ? 6.087 2.025 -6.784 1.00 96.69 99 ILE A O 1
ATOM 827 N N . VAL A 1 100 ? 4.516 3.432 -6.023 1.00 97.81 100 VAL A N 1
ATOM 828 C CA . VAL A 1 100 ? 4.253 2.722 -4.772 1.00 97.81 100 VAL A CA 1
ATOM 829 C C . VAL A 1 100 ? 2.815 2.234 -4.775 1.00 97.81 100 VAL A C 1
ATOM 831 O O . VAL A 1 100 ? 1.898 3.043 -4.839 1.00 97.81 100 VAL A O 1
ATOM 834 N N . PHE A 1 101 ? 2.611 0.927 -4.683 1.00 96.75 101 PHE A N 1
ATOM 835 C CA . PHE A 1 101 ? 1.311 0.317 -4.434 1.00 96.75 101 PHE A CA 1
ATOM 836 C C . PHE A 1 101 ? 1.075 0.251 -2.924 1.00 96.75 101 PHE A C 1
ATOM 838 O O . PHE A 1 101 ? 1.950 -0.213 -2.196 1.00 96.75 101 PHE A O 1
ATOM 845 N N . LEU A 1 102 ? -0.086 0.701 -2.451 1.00 96.12 102 LEU A N 1
ATOM 846 C CA . LEU A 1 102 ? -0.518 0.576 -1.059 1.00 96.12 102 LEU A CA 1
ATOM 847 C C . LEU A 1 102 ? -1.886 -0.106 -1.010 1.00 96.12 102 LEU A C 1
ATOM 849 O O . LEU A 1 102 ? -2.887 0.450 -1.475 1.00 96.12 102 LEU A O 1
ATOM 853 N N . CYS A 1 103 ? -1.911 -1.314 -0.456 1.00 94.00 103 CYS A N 1
ATOM 854 C CA . CYS A 1 103 ? -3.077 -2.188 -0.468 1.00 94.00 103 CYS A CA 1
ATOM 855 C C . CYS A 1 103 ? -3.166 -3.062 0.792 1.00 94.00 103 CYS A C 1
ATOM 857 O O . CYS A 1 103 ? -2.219 -3.164 1.573 1.00 94.00 103 CYS A O 1
ATOM 859 N N . GLU A 1 104 ? -4.320 -3.680 1.009 1.00 91.19 104 GLU A N 1
ATOM 860 C CA . GLU A 1 104 ? -4.508 -4.695 2.030 1.00 91.19 104 GLU A CA 1
ATOM 861 C C . GLU A 1 104 ? -3.750 -5.958 1.613 1.00 91.19 104 GLU A C 1
ATOM 863 O O . GLU A 1 104 ? -3.478 -6.201 0.433 1.00 91.19 104 GLU A O 1
ATOM 868 N N . ASP A 1 105 ? -3.380 -6.770 2.590 1.00 89.00 105 ASP A N 1
ATOM 869 C CA . ASP A 1 105 ? -2.750 -8.072 2.401 1.00 89.00 105 ASP A CA 1
ATOM 870 C C . ASP A 1 105 ? -3.771 -9.160 2.026 1.00 89.00 105 ASP A C 1
ATOM 872 O O . ASP A 1 105 ? -3.879 -10.192 2.684 1.00 89.00 105 ASP A O 1
ATOM 876 N N . ASP A 1 106 ? -4.513 -8.929 0.940 1.00 87.56 106 ASP A N 1
ATOM 877 C CA . ASP A 1 106 ? -5.447 -9.883 0.328 1.00 87.56 106 ASP A CA 1
ATOM 878 C C . ASP A 1 106 ? -4.824 -10.528 -0.925 1.00 87.56 106 ASP A C 1
ATOM 880 O O . ASP A 1 106 ? -4.383 -9.842 -1.850 1.00 87.56 106 ASP A O 1
ATOM 884 N N . LEU A 1 107 ? -4.841 -11.864 -0.996 1.00 88.06 107 LEU A N 1
ATOM 885 C CA . LEU A 1 107 ? -4.379 -12.633 -2.157 1.00 88.06 107 LEU A CA 1
ATOM 886 C C . LEU A 1 107 ? -5.088 -12.243 -3.459 1.00 88.06 107 LEU A C 1
ATOM 888 O O . LEU A 1 107 ? -4.431 -12.142 -4.496 1.00 88.06 107 LEU A O 1
ATOM 892 N N . LYS A 1 108 ? -6.410 -12.014 -3.422 1.00 86.50 108 LYS A N 1
ATOM 893 C CA . LYS A 1 108 ? -7.171 -11.579 -4.601 1.00 86.50 108 LYS A CA 1
ATOM 894 C C . LYS A 1 108 ? -6.645 -10.238 -5.097 1.00 86.50 108 LYS A C 1
ATOM 896 O O . LYS A 1 108 ? -6.520 -10.048 -6.300 1.00 86.50 108 LYS A O 1
ATOM 901 N N . LEU A 1 109 ? -6.331 -9.317 -4.192 1.00 87.69 109 LEU A N 1
ATOM 902 C CA . LEU A 1 109 ? -5.834 -7.993 -4.548 1.00 87.69 109 LEU A CA 1
ATOM 903 C C . LEU A 1 109 ? -4.396 -8.042 -5.076 1.00 87.69 109 LEU A C 1
ATOM 905 O O . LEU A 1 109 ? -4.074 -7.355 -6.042 1.00 87.69 109 LEU A O 1
ATOM 909 N N . LEU A 1 110 ? -3.544 -8.900 -4.511 1.00 91.12 110 LEU A N 1
ATOM 910 C CA . LEU A 1 110 ? -2.194 -9.131 -5.033 1.00 91.12 110 LEU A CA 1
ATOM 911 C C . LEU A 1 110 ? -2.207 -9.702 -6.454 1.00 91.12 110 LEU A C 1
ATOM 913 O O . LEU A 1 110 ? -1.417 -9.266 -7.292 1.00 91.12 110 LEU A O 1
ATOM 917 N N . ASP A 1 111 ? -3.120 -10.632 -6.744 1.00 90.19 111 ASP A N 1
ATOM 918 C CA . ASP A 1 111 ? -3.321 -11.149 -8.100 1.00 90.19 111 ASP A CA 1
ATOM 919 C C . ASP A 1 111 ? -3.695 -10.016 -9.067 1.00 90.19 111 ASP A C 1
ATOM 921 O O . ASP A 1 111 ? -3.077 -9.867 -10.121 1.00 90.19 111 ASP A O 1
ATOM 925 N N . GLN A 1 112 ? -4.602 -9.123 -8.659 1.00 86.94 112 GLN A N 1
ATOM 926 C CA . GLN A 1 112 ? -4.988 -7.950 -9.454 1.00 86.94 112 GLN A CA 1
ATOM 927 C C . GLN A 1 112 ? -3.815 -7.002 -9.700 1.00 86.94 112 GLN A C 1
ATOM 929 O O . GLN A 1 112 ? -3.587 -6.607 -10.844 1.00 86.94 112 GLN A O 1
ATOM 934 N N . ILE A 1 113 ? -3.045 -6.680 -8.656 1.00 90.50 113 ILE A N 1
ATOM 935 C CA . ILE A 1 113 ? -1.804 -5.894 -8.755 1.00 90.50 113 ILE A CA 1
ATOM 936 C C . ILE A 1 113 ? -0.853 -6.529 -9.764 1.00 90.50 113 ILE A C 1
ATOM 938 O O . ILE A 1 113 ? -0.270 -5.809 -10.574 1.00 90.50 113 ILE A O 1
ATOM 942 N N . SER A 1 114 ? -0.749 -7.859 -9.789 1.00 91.69 114 SER A N 1
ATOM 943 C CA . SER A 1 114 ? 0.083 -8.558 -10.768 1.00 91.69 114 SER A CA 1
ATOM 944 C C . SER A 1 114 ? -0.379 -8.338 -12.205 1.00 91.69 114 SER A C 1
ATOM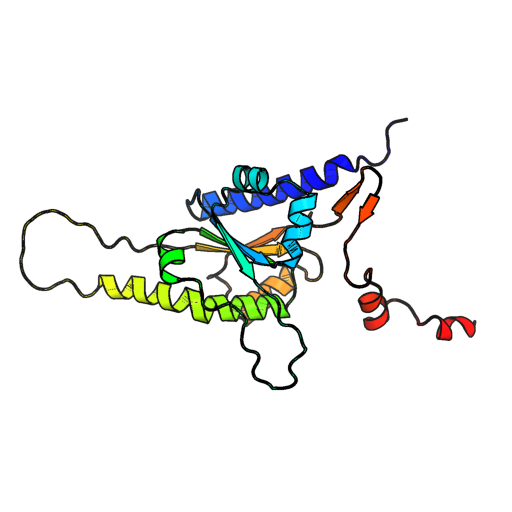 946 O O . SER A 1 114 ? 0.457 -8.086 -13.073 1.00 91.69 114 SER A O 1
ATOM 948 N N . VAL A 1 115 ? -1.690 -8.386 -12.454 1.00 89.00 115 VAL A N 1
ATOM 949 C CA . VAL A 1 115 ? -2.250 -8.178 -13.793 1.00 89.00 115 VAL A CA 1
ATOM 950 C C . VAL A 1 115 ? -2.030 -6.732 -14.227 1.00 89.00 115 VAL A C 1
ATOM 952 O O . VAL A 1 115 ? -1.519 -6.491 -15.313 1.00 89.00 115 VAL A O 1
ATOM 955 N N . ILE A 1 116 ? -2.304 -5.759 -13.355 1.00 86.94 116 ILE A N 1
ATOM 956 C CA . ILE A 1 116 ? -2.058 -4.336 -13.639 1.00 86.94 116 ILE A CA 1
ATOM 957 C C . ILE A 1 116 ? -0.586 -4.098 -13.959 1.00 86.94 116 ILE A C 1
ATOM 959 O O . ILE A 1 116 ? -0.253 -3.437 -14.940 1.00 86.94 116 ILE A O 1
ATOM 963 N N . PHE A 1 117 ? 0.303 -4.637 -13.128 1.00 90.44 117 PHE A N 1
ATOM 964 C CA . PHE A 1 117 ? 1.736 -4.480 -13.297 1.00 90.44 117 PHE A CA 1
ATOM 965 C C . PHE A 1 117 ? 2.200 -5.021 -14.654 1.00 90.44 117 PHE A C 1
ATOM 967 O O . PHE A 1 117 ? 2.864 -4.308 -15.410 1.00 90.44 117 PHE A O 1
ATOM 974 N N . LYS A 1 118 ? 1.793 -6.246 -14.997 1.00 90.62 118 LYS A N 1
ATOM 975 C CA . LYS A 1 118 ? 2.188 -6.924 -16.238 1.00 90.62 118 LYS A CA 1
ATOM 976 C C . LYS A 1 118 ? 1.561 -6.320 -17.487 1.00 90.62 118 LYS A C 1
ATOM 978 O O . LYS A 1 118 ? 2.241 -6.230 -18.502 1.00 90.62 118 LYS A O 1
ATOM 983 N N . ASP A 1 119 ? 0.308 -5.887 -17.413 1.00 87.69 119 ASP A N 1
ATOM 984 C CA . ASP A 1 119 ? -0.433 -5.428 -18.590 1.00 87.69 119 ASP A CA 1
ATOM 985 C C . ASP A 1 119 ? -0.256 -3.931 -18.849 1.00 87.69 119 ASP A C 1
ATOM 987 O O . ASP A 1 119 ? -0.389 -3.486 -19.990 1.00 87.69 119 ASP A O 1
ATOM 991 N N . LYS A 1 120 ? 0.003 -3.134 -17.804 1.00 86.81 120 LYS A N 1
ATOM 992 C CA . LYS A 1 120 ? 0.060 -1.666 -17.902 1.00 86.81 120 LYS A CA 1
ATOM 993 C C . LYS A 1 120 ? 1.449 -1.092 -17.713 1.00 86.81 120 LYS A C 1
ATOM 995 O O . LYS A 1 120 ? 1.771 -0.120 -18.378 1.00 86.81 120 LYS A O 1
ATOM 1000 N N . PHE A 1 121 ? 2.275 -1.653 -16.833 1.00 88.75 121 PHE A N 1
ATOM 1001 C CA . PHE A 1 121 ? 3.590 -1.074 -16.545 1.00 88.75 121 PHE A CA 1
ATOM 1002 C C . PHE A 1 121 ? 4.714 -1.767 -17.314 1.00 88.75 121 PHE A C 1
ATOM 1004 O O . PHE A 1 121 ? 5.516 -1.102 -17.970 1.00 88.75 121 PHE A O 1
ATOM 1011 N N . LEU A 1 122 ? 4.746 -3.101 -17.291 1.00 86.31 122 LEU A N 1
ATOM 1012 C CA . LEU A 1 122 ? 5.806 -3.896 -17.914 1.00 86.31 122 LEU A CA 1
ATOM 1013 C C . LEU A 1 122 ? 6.017 -3.626 -19.422 1.00 86.31 122 LEU A C 1
ATOM 1015 O O . LEU A 1 122 ? 7.177 -3.523 -19.830 1.00 86.31 122 LEU A O 1
ATOM 1019 N N . PRO A 1 123 ? 4.972 -3.469 -20.267 1.00 85.88 123 PRO A N 1
ATOM 1020 C CA . PRO A 1 123 ? 5.167 -3.265 -21.704 1.00 85.88 123 PRO A CA 1
ATOM 1021 C C . PRO A 1 123 ? 5.948 -1.978 -21.996 1.00 85.88 123 PRO A C 1
ATOM 1023 O O . PRO A 1 123 ? 6.888 -1.975 -22.787 1.00 85.88 123 PRO A O 1
ATOM 1026 N N . HIS A 1 124 ? 5.637 -0.909 -21.264 1.00 82.12 124 HIS A N 1
ATOM 1027 C CA . HIS A 1 124 ? 6.269 0.399 -21.427 1.00 82.12 124 HIS A CA 1
ATOM 1028 C C . HIS A 1 124 ? 7.712 0.447 -20.900 1.00 82.12 124 HIS A C 1
ATOM 1030 O O . HIS A 1 124 ? 8.524 1.224 -21.405 1.00 82.12 124 HIS A O 1
ATOM 1036 N N . LEU A 1 125 ? 8.072 -0.411 -19.936 1.00 80.00 125 LEU A N 1
ATOM 1037 C CA . LEU A 1 125 ? 9.464 -0.556 -19.493 1.00 80.00 125 LEU A CA 1
ATOM 1038 C C . LEU A 1 125 ? 10.341 -1.139 -20.610 1.00 80.00 125 LEU A C 1
ATOM 1040 O O . LEU A 1 125 ? 11.445 -0.647 -20.843 1.00 80.00 125 LEU A O 1
ATOM 1044 N N . ASN A 1 126 ? 9.837 -2.141 -21.335 1.00 69.81 126 ASN A N 1
ATOM 1045 C CA . ASN A 1 126 ? 10.572 -2.790 -22.423 1.00 69.81 126 ASN A CA 1
ATOM 1046 C C . ASN A 1 126 ? 10.717 -1.881 -23.653 1.00 69.81 126 ASN A C 1
ATOM 1048 O O . ASN A 1 126 ? 11.779 -1.854 -24.282 1.00 69.81 126 ASN A O 1
ATOM 1052 N N . ASP A 1 127 ? 9.690 -1.089 -23.962 1.00 63.00 127 ASP A N 1
ATOM 1053 C CA . ASP A 1 127 ? 9.723 -0.138 -25.078 1.00 63.00 127 ASP A CA 1
ATOM 1054 C C . ASP A 1 127 ? 10.746 0.984 -24.848 1.00 63.00 127 ASP A C 1
ATOM 1056 O O . ASP A 1 127 ? 11.486 1.347 -25.769 1.00 63.00 127 ASP A O 1
ATOM 1060 N N . SER A 1 128 ? 10.881 1.457 -23.602 1.00 54.75 128 SER A N 1
ATOM 1061 C CA . SER A 1 128 ? 11.901 2.449 -23.228 1.00 54.75 128 SER A CA 1
ATOM 1062 C C . SER A 1 128 ? 13.340 1.950 -23.445 1.00 54.75 128 SER A C 1
ATOM 1064 O O . SER A 1 128 ? 14.239 2.743 -23.728 1.00 54.75 128 SER A O 1
ATOM 1066 N N . MET A 1 129 ? 13.572 0.631 -23.382 1.00 53.66 129 MET A N 1
ATOM 1067 C CA . MET A 1 129 ? 14.889 0.030 -23.626 1.00 53.66 129 MET A CA 1
ATOM 1068 C C . MET A 1 129 ? 15.197 -0.181 -25.116 1.00 53.66 129 MET A C 1
ATOM 1070 O O . MET A 1 129 ? 16.368 -0.174 -25.505 1.00 53.66 129 MET A O 1
ATOM 1074 N N . ASN A 1 130 ? 14.178 -0.358 -25.961 1.00 52.62 130 ASN A N 1
ATOM 1075 C CA . ASN A 1 130 ? 14.358 -0.642 -27.389 1.00 52.62 130 ASN A CA 1
ATOM 1076 C C . ASN A 1 130 ? 14.515 0.623 -28.246 1.00 52.62 130 ASN A C 1
ATOM 1078 O O . ASN A 1 130 ? 15.221 0.587 -29.256 1.00 52.62 130 ASN A O 1
ATOM 1082 N N . GLN A 1 131 ? 13.955 1.762 -27.825 1.00 51.19 131 GLN A N 1
ATOM 1083 C CA . GLN A 1 131 ? 14.111 3.038 -28.541 1.00 51.19 131 GLN A CA 1
ATOM 1084 C C . GLN A 1 131 ? 15.543 3.608 -28.480 1.00 51.19 131 GLN A C 1
ATOM 1086 O O . GLN A 1 131 ? 15.923 4.418 -29.319 1.00 51.19 131 GLN A O 1
ATOM 1091 N N . GLY A 1 132 ? 16.392 3.127 -27.565 1.00 49.81 132 GLY A N 1
ATOM 1092 C CA . GLY A 1 132 ? 17.811 3.501 -27.496 1.00 49.81 132 GLY A CA 1
ATOM 1093 C C . GLY A 1 132 ? 18.731 2.807 -28.512 1.00 49.81 132 GLY A C 1
ATOM 1094 O O . GLY A 1 132 ? 19.917 3.124 -28.552 1.00 49.81 132 GLY A O 1
ATOM 1095 N N . LYS A 1 133 ? 18.236 1.848 -29.311 1.00 49.12 133 LYS A N 1
ATOM 1096 C CA . LYS A 1 133 ? 19.075 1.028 -30.211 1.00 49.12 133 LYS A CA 1
ATOM 1097 C C . LYS A 1 133 ? 18.954 1.353 -31.704 1.00 49.12 133 LYS A C 1
ATOM 1099 O O . LYS A 1 133 ? 19.671 0.741 -32.490 1.00 49.12 133 LYS A O 1
ATOM 1104 N N . HIS A 1 134 ? 18.098 2.296 -32.103 1.00 46.75 134 HIS A N 1
ATOM 1105 C CA . HIS A 1 134 ? 17.783 2.540 -33.520 1.00 46.75 134 HIS A CA 1
ATOM 1106 C C . HIS A 1 134 ? 18.328 3.848 -34.132 1.00 46.75 134 HIS A C 1
ATOM 1108 O O . HIS A 1 134 ? 18.050 4.108 -35.299 1.00 46.75 134 HIS A O 1
ATOM 1114 N N . GLU A 1 135 ? 19.160 4.621 -33.424 1.00 48.97 135 GLU A N 1
ATOM 1115 C CA . GLU A 1 135 ? 19.768 5.866 -33.941 1.00 48.97 135 GLU A CA 1
ATOM 1116 C C . GLU A 1 135 ? 21.301 5.784 -34.075 1.00 48.97 135 GLU A C 1
ATOM 1118 O O . GLU A 1 135 ? 22.044 6.611 -33.553 1.00 48.97 135 GLU A O 1
ATOM 1123 N N . ILE A 1 136 ? 21.809 4.777 -34.792 1.00 49.69 136 ILE A N 1
ATOM 1124 C CA . ILE A 1 136 ? 23.188 4.807 -35.308 1.00 49.69 136 ILE A CA 1
ATOM 1125 C C . ILE A 1 136 ? 23.115 4.678 -36.828 1.00 49.69 136 ILE A C 1
ATOM 1127 O O . ILE A 1 136 ? 23.193 3.586 -37.387 1.00 49.69 136 ILE A O 1
ATOM 1131 N N . GLY A 1 137 ? 22.918 5.812 -37.498 1.00 51.19 137 GLY A N 1
ATOM 1132 C CA . GLY A 1 137 ? 22.929 5.898 -38.952 1.00 51.19 137 GLY A CA 1
ATOM 1133 C C . GLY A 1 137 ? 22.779 7.333 -39.454 1.00 51.19 137 GLY A C 1
ATOM 1134 O O . GLY A 1 137 ? 21.683 7.874 -39.409 1.00 51.19 137 GLY A O 1
ATOM 1135 N N . ALA A 1 138 ? 23.881 7.859 -39.995 1.00 49.38 138 ALA A N 1
ATOM 1136 C CA . ALA A 1 138 ? 24.043 9.092 -40.774 1.00 49.38 138 ALA A CA 1
ATOM 1137 C C . ALA A 1 138 ? 24.141 10.427 -40.001 1.00 49.38 138 ALA A C 1
ATOM 1139 O O . ALA A 1 138 ? 23.153 11.063 -39.656 1.00 49.38 138 ALA A O 1
ATOM 1140 N N . ASP A 1 139 ? 25.399 10.838 -39.807 1.00 53.84 139 ASP A N 1
ATOM 1141 C CA . ASP A 1 139 ? 25.935 12.182 -40.048 1.00 53.84 139 ASP A CA 1
ATOM 1142 C C . ASP A 1 139 ? 25.063 13.377 -39.643 1.00 53.84 139 ASP A C 1
ATOM 1144 O O . ASP A 1 139 ? 24.271 13.860 -40.441 1.00 53.84 139 ASP A O 1
ATOM 1148 N N . ASN A 1 140 ? 25.304 13.926 -38.447 1.00 48.47 140 ASN A N 1
ATOM 1149 C CA . ASN A 1 140 ? 25.310 15.375 -38.215 1.00 48.47 140 ASN A CA 1
ATOM 1150 C C . ASN A 1 140 ? 26.050 15.706 -36.913 1.00 48.47 140 ASN A C 1
ATOM 1152 O O . ASN A 1 140 ? 25.661 15.302 -35.818 1.00 48.47 140 ASN A O 1
ATOM 1156 N N . ALA A 1 141 ? 27.144 16.450 -37.057 1.00 52.41 141 ALA A N 1
ATOM 1157 C CA . ALA A 1 141 ? 27.857 17.085 -35.965 1.00 52.41 141 ALA A CA 1
ATOM 1158 C C . ALA A 1 141 ? 27.164 18.413 -35.645 1.00 52.41 141 ALA A C 1
ATOM 1160 O O . ALA A 1 141 ? 27.473 19.420 -36.263 1.00 52.41 141 ALA A O 1
ATOM 1161 N N . ASP A 1 142 ? 26.235 18.402 -34.693 1.00 47.47 142 ASP A N 1
ATOM 1162 C CA . ASP A 1 142 ? 25.916 19.581 -33.890 1.00 47.47 142 ASP A CA 1
ATOM 1163 C C . ASP A 1 142 ? 25.413 19.126 -32.518 1.00 47.47 142 ASP A C 1
ATOM 1165 O O . ASP A 1 142 ? 24.443 18.381 -32.373 1.00 47.47 142 ASP A O 1
ATOM 1169 N N . GLY A 1 143 ? 26.176 19.504 -31.495 1.00 47.19 143 GLY A N 1
ATOM 1170 C CA . GLY A 1 143 ? 26.040 19.020 -30.131 1.00 47.19 143 GLY A CA 1
ATOM 1171 C C . GLY A 1 143 ? 24.780 19.539 -29.454 1.00 47.19 143 GLY A C 1
ATOM 1172 O O . GLY A 1 143 ? 24.798 20.587 -28.819 1.00 47.19 143 GLY A O 1
ATOM 1173 N N . ASN A 1 144 ? 23.714 18.749 -29.507 1.00 44.50 144 ASN A N 1
ATOM 1174 C CA . ASN A 1 144 ? 22.697 18.743 -28.466 1.00 44.50 144 ASN A CA 1
ATOM 1175 C C . ASN A 1 144 ? 22.288 17.297 -28.183 1.00 44.50 144 ASN A C 1
ATOM 1177 O O . ASN A 1 144 ? 21.229 16.820 -28.584 1.00 44.50 144 ASN A O 1
ATOM 1181 N N . SER A 1 145 ? 23.190 16.565 -27.528 1.00 41.09 145 SER A N 1
ATOM 1182 C CA . SER A 1 145 ? 22.935 15.216 -27.043 1.00 41.09 145 SER A CA 1
ATOM 1183 C C . SER A 1 145 ? 21.949 15.269 -25.873 1.00 41.09 145 SER A C 1
ATOM 1185 O O . SER A 1 145 ? 22.339 15.164 -24.708 1.00 41.09 145 SER A O 1
ATOM 1187 N N . ASN A 1 146 ? 20.659 15.395 -26.188 1.00 41.50 146 ASN A N 1
ATOM 1188 C CA . ASN A 1 146 ? 19.591 14.878 -25.339 1.00 41.50 146 ASN A CA 1
ATOM 1189 C C . ASN A 1 146 ? 19.719 13.353 -25.352 1.00 41.50 146 ASN A C 1
ATOM 1191 O O . ASN A 1 146 ? 19.026 12.656 -26.085 1.00 41.50 146 ASN A O 1
ATOM 1195 N N . GLY A 1 147 ? 20.697 12.843 -24.602 1.00 43.59 147 GLY A N 1
ATOM 1196 C CA . GLY A 1 147 ? 20.894 11.414 -24.443 1.00 43.59 147 GLY A CA 1
ATOM 1197 C C . GLY A 1 147 ? 19.593 10.807 -23.943 1.00 43.59 147 GLY A C 1
ATOM 1198 O O . GLY A 1 147 ? 19.062 11.266 -22.931 1.00 43.59 147 GLY A O 1
ATOM 1199 N N . ASN A 1 148 ? 19.092 9.807 -24.671 1.00 46.28 148 ASN A N 1
ATOM 1200 C CA . ASN A 1 148 ? 17.970 8.966 -24.269 1.00 46.28 148 ASN A CA 1
ATOM 1201 C C . ASN A 1 148 ? 18.246 8.434 -22.858 1.00 46.28 148 ASN A C 1
ATOM 1203 O O . ASN A 1 148 ? 18.972 7.457 -22.656 1.00 46.28 148 ASN A O 1
ATOM 1207 N N . LYS A 1 149 ? 17.733 9.147 -21.854 1.00 54.94 149 LYS A N 1
ATOM 1208 C CA . LYS A 1 149 ? 17.905 8.806 -20.453 1.00 54.94 149 LYS A CA 1
ATOM 1209 C C . LYS A 1 149 ? 16.970 7.641 -20.203 1.00 54.94 149 LYS A C 1
ATOM 1211 O O . LYS A 1 149 ? 15.762 7.828 -20.128 1.00 54.94 149 LYS A O 1
ATOM 1216 N N . VAL A 1 150 ? 17.537 6.441 -20.105 1.00 57.19 150 VAL A N 1
ATOM 1217 C CA . VAL A 1 150 ? 16.800 5.244 -19.693 1.00 57.19 150 VAL A CA 1
ATOM 1218 C C . VAL A 1 150 ? 16.148 5.555 -18.344 1.00 57.19 150 VAL A C 1
ATOM 1220 O O . VAL A 1 150 ? 16.835 5.676 -17.325 1.00 57.19 150 VAL A O 1
ATOM 1223 N N . HIS A 1 151 ? 14.831 5.765 -18.348 1.00 67.50 151 HIS A N 1
ATOM 1224 C CA . HIS A 1 151 ? 14.065 6.033 -17.139 1.00 67.50 151 HIS A CA 1
ATOM 1225 C C . HIS A 1 151 ? 13.970 4.735 -16.337 1.00 67.50 151 HIS A C 1
ATOM 1227 O O . HIS A 1 151 ? 13.229 3.815 -16.666 1.00 67.50 151 HIS A O 1
ATOM 1233 N N . ASN A 1 152 ? 14.783 4.637 -15.286 1.00 83.81 152 ASN A N 1
ATOM 1234 C CA . ASN A 1 152 ? 14.796 3.488 -14.390 1.00 83.81 152 ASN A CA 1
ATOM 1235 C C . ASN A 1 152 ? 13.715 3.669 -13.321 1.00 83.81 152 ASN A C 1
ATOM 1237 O O . ASN A 1 152 ? 14.002 4.124 -12.212 1.00 83.81 152 ASN A O 1
ATOM 1241 N N . VAL A 1 153 ? 12.472 3.354 -13.677 1.00 91.50 153 VAL A N 1
ATOM 1242 C CA . VAL A 1 153 ? 11.352 3.375 -12.732 1.00 91.50 153 VAL A CA 1
ATOM 1243 C C . VAL A 1 153 ? 11.461 2.199 -11.773 1.00 91.50 153 VAL A C 1
ATOM 1245 O O . VAL A 1 153 ? 11.729 1.064 -12.173 1.00 91.50 153 VAL A O 1
ATOM 1248 N N . LYS A 1 154 ? 11.269 2.478 -10.485 1.00 94.88 154 LYS A N 1
ATOM 1249 C CA . LYS A 1 154 ? 11.259 1.484 -9.416 1.00 94.88 154 LYS A CA 1
ATOM 1250 C C . LYS A 1 154 ? 9.871 1.360 -8.819 1.00 94.88 154 LYS A C 1
ATOM 1252 O O . LYS A 1 154 ? 9.191 2.359 -8.584 1.00 94.88 154 LYS A O 1
ATOM 1257 N N . PHE A 1 155 ? 9.492 0.121 -8.541 1.00 96.50 155 PHE A N 1
ATOM 1258 C CA . PHE A 1 155 ? 8.179 -0.222 -8.034 1.00 96.50 155 PHE A CA 1
ATOM 1259 C C . PHE A 1 155 ? 8.285 -0.814 -6.634 1.00 96.50 155 PHE A C 1
ATOM 1261 O O . PHE A 1 155 ? 9.121 -1.683 -6.366 1.00 96.50 155 PHE A O 1
ATOM 1268 N N . SER A 1 156 ? 7.412 -0.347 -5.752 1.00 97.69 156 SER A N 1
ATOM 1269 C CA . SER A 1 156 ? 7.323 -0.808 -4.372 1.00 97.69 156 SER A CA 1
ATOM 1270 C C . SER A 1 156 ? 5.893 -1.214 -4.050 1.00 97.69 156 SER A C 1
ATOM 1272 O O . SER A 1 156 ? 4.950 -0.582 -4.513 1.00 97.69 156 SER A O 1
ATOM 1274 N N . LEU A 1 157 ? 5.733 -2.244 -3.231 1.00 97.31 157 LEU A N 1
ATOM 1275 C CA . LEU A 1 157 ? 4.464 -2.710 -2.698 1.00 97.31 157 LEU A CA 1
ATOM 1276 C C . LEU A 1 157 ? 4.497 -2.582 -1.179 1.00 97.31 157 LEU A C 1
ATOM 1278 O O . LEU A 1 157 ? 5.361 -3.162 -0.524 1.00 97.31 157 LEU A O 1
ATOM 1282 N N . ILE A 1 158 ? 3.543 -1.844 -0.632 1.00 97.00 158 ILE A N 1
ATOM 1283 C CA . ILE A 1 158 ? 3.273 -1.750 0.795 1.00 97.00 158 ILE A CA 1
ATOM 1284 C C . ILE A 1 158 ? 1.962 -2.488 1.046 1.00 97.00 158 ILE A C 1
ATOM 1286 O O . ILE A 1 158 ? 0.923 -2.082 0.523 1.00 97.00 158 ILE A O 1
ATOM 1290 N N . THR A 1 159 ? 2.005 -3.550 1.848 1.00 95.19 159 THR A N 1
ATOM 1291 C CA . THR A 1 159 ? 0.778 -4.187 2.340 1.00 95.19 159 THR A CA 1
ATOM 1292 C C . THR A 1 159 ? 0.520 -3.821 3.791 1.00 95.19 159 THR A C 1
ATOM 1294 O O . THR A 1 159 ? 1.457 -3.581 4.560 1.00 95.19 159 THR A O 1
ATOM 1297 N N . THR A 1 160 ? -0.751 -3.823 4.182 1.00 90.75 160 THR A N 1
ATOM 1298 C CA . THR A 1 160 ? -1.130 -3.902 5.599 1.00 90.75 160 THR A CA 1
ATOM 1299 C C . THR A 1 160 ? -0.763 -5.281 6.166 1.00 90.75 160 THR A C 1
ATOM 1301 O O . THR A 1 160 ? -0.448 -6.193 5.405 1.00 90.75 160 THR A O 1
ATOM 1304 N N . ASN A 1 161 ? -0.779 -5.443 7.489 1.00 80.38 161 ASN A N 1
ATOM 1305 C CA . ASN A 1 161 ? -0.515 -6.720 8.168 1.00 80.38 161 ASN A CA 1
ATOM 1306 C C . ASN A 1 161 ? -1.784 -7.270 8.843 1.00 80.38 161 ASN A C 1
ATOM 1308 O O . ASN A 1 161 ? -1.781 -7.513 10.053 1.00 80.38 161 ASN A O 1
ATOM 1312 N N . ASN A 1 162 ? -2.889 -7.374 8.105 1.00 72.06 162 ASN A N 1
ATOM 1313 C CA . ASN A 1 162 ? -4.195 -7.722 8.669 1.00 72.06 162 ASN A CA 1
ATOM 1314 C C . ASN A 1 162 ? -4.501 -9.225 8.611 1.00 72.06 162 ASN A C 1
ATOM 1316 O O . ASN A 1 162 ? -5.166 -9.738 9.509 1.00 72.06 162 ASN A O 1
ATOM 1320 N N . TYR A 1 163 ? -4.037 -9.930 7.581 1.00 71.50 163 TYR A N 1
ATOM 1321 C CA . TYR A 1 163 ? -4.490 -11.277 7.225 1.00 71.50 163 TYR A CA 1
ATOM 1322 C C . TYR A 1 163 ? -3.348 -12.253 6.941 1.00 71.50 163 TYR A C 1
ATOM 1324 O O . TYR A 1 163 ? -3.413 -13.416 7.346 1.00 71.50 163 TYR A O 1
ATOM 1332 N N . LEU A 1 164 ? -2.305 -11.809 6.243 1.00 78.88 164 LEU A N 1
ATOM 1333 C CA . LEU A 1 164 ? -1.223 -12.657 5.764 1.00 78.88 164 LEU A CA 1
ATOM 1334 C C . LEU A 1 164 ? 0.087 -12.265 6.431 1.00 78.88 164 LEU A C 1
ATOM 1336 O O . LEU A 1 164 ? 0.445 -11.097 6.554 1.00 78.88 164 LEU A O 1
ATOM 1340 N N . ASN A 1 165 ? 0.853 -13.275 6.829 1.00 83.94 165 ASN A N 1
ATOM 1341 C CA . ASN A 1 165 ? 2.209 -13.032 7.287 1.00 83.94 165 ASN A CA 1
ATOM 1342 C C . ASN A 1 165 ? 3.135 -12.696 6.098 1.00 83.94 165 ASN A C 1
ATOM 1344 O O . ASN A 1 165 ? 2.847 -12.971 4.931 1.00 83.94 165 ASN A O 1
ATOM 1348 N N . HIS A 1 166 ? 4.296 -12.131 6.422 1.00 85.62 166 HIS A N 1
ATOM 1349 C CA . HIS A 1 166 ? 5.316 -11.737 5.450 1.00 85.62 166 HIS A CA 1
ATOM 1350 C C . HIS A 1 166 ? 5.770 -12.893 4.533 1.00 85.62 166 HIS A C 1
ATOM 1352 O O . HIS A 1 166 ? 6.108 -12.665 3.373 1.00 85.62 166 HIS A O 1
ATOM 1358 N N . GLU A 1 167 ? 5.791 -14.136 5.020 1.00 88.94 167 GLU A N 1
ATOM 1359 C CA . GLU A 1 167 ? 6.209 -15.302 4.230 1.00 88.94 167 GLU A CA 1
ATOM 1360 C C . GLU A 1 167 ? 5.175 -15.652 3.156 1.00 88.94 167 GLU A C 1
ATOM 1362 O O . GLU A 1 167 ? 5.540 -15.829 1.994 1.00 88.94 167 GLU A O 1
ATOM 1367 N N . SER A 1 168 ? 3.889 -15.655 3.511 1.00 90.44 168 SER A N 1
ATOM 1368 C CA . SER A 1 168 ? 2.779 -15.882 2.582 1.00 90.44 168 SER A CA 1
ATOM 1369 C C . SER A 1 168 ? 2.746 -14.838 1.468 1.00 90.44 168 SER A C 1
ATOM 1371 O O . SER A 1 168 ? 2.548 -15.189 0.304 1.00 90.44 168 SER A O 1
ATOM 1373 N N . ILE A 1 169 ? 2.994 -13.565 1.796 1.00 91.62 169 ILE A N 1
ATOM 1374 C CA . ILE A 1 169 ? 3.077 -12.498 0.790 1.00 91.62 169 ILE A CA 1
ATOM 1375 C C . ILE A 1 169 ? 4.252 -12.742 -0.156 1.00 91.62 169 ILE A C 1
ATOM 1377 O O . ILE A 1 169 ? 4.067 -12.728 -1.369 1.00 91.62 169 ILE A O 1
ATOM 1381 N N . ASN A 1 170 ? 5.444 -13.035 0.369 1.00 90.88 170 ASN A N 1
ATOM 1382 C CA . ASN A 1 170 ? 6.612 -13.289 -0.478 1.00 90.88 170 ASN A CA 1
ATOM 1383 C C . ASN A 1 170 ? 6.429 -14.502 -1.395 1.00 90.88 170 ASN A C 1
ATOM 1385 O O . ASN A 1 170 ? 6.783 -14.420 -2.569 1.00 90.88 170 ASN A O 1
ATOM 1389 N N . LEU A 1 171 ? 5.848 -15.595 -0.891 1.00 93.81 171 LEU A N 1
ATOM 1390 C CA . LEU A 1 171 ? 5.505 -16.765 -1.705 1.00 93.81 171 LEU A CA 1
ATOM 1391 C C . LEU A 1 171 ? 4.490 -16.410 -2.795 1.00 93.81 171 LEU A C 1
ATOM 1393 O O . LEU A 1 171 ? 4.612 -16.863 -3.929 1.00 93.81 171 LEU A O 1
ATOM 1397 N N . THR A 1 172 ? 3.510 -15.566 -2.477 1.00 93.75 172 THR A N 1
ATOM 1398 C CA . THR A 1 172 ? 2.517 -15.099 -3.453 1.00 93.75 172 THR A CA 1
ATOM 1399 C C . THR A 1 172 ? 3.171 -14.252 -4.542 1.00 93.75 172 THR A C 1
ATOM 1401 O O . THR A 1 172 ? 2.952 -14.504 -5.723 1.00 93.75 172 THR A O 1
ATOM 1404 N N . LEU A 1 173 ? 4.033 -13.300 -4.175 1.00 94.25 173 LEU A N 1
ATOM 1405 C CA . LEU A 1 173 ? 4.785 -12.485 -5.136 1.00 94.25 173 LEU A CA 1
ATOM 1406 C C . LEU A 1 173 ? 5.715 -13.331 -6.012 1.00 94.25 173 LEU A C 1
ATOM 1408 O O . LEU A 1 173 ? 5.881 -13.036 -7.194 1.00 94.25 173 LEU A O 1
ATOM 1412 N N . GLU A 1 174 ? 6.304 -14.386 -5.455 1.00 95.00 174 GLU A N 1
ATOM 1413 C CA . GLU A 1 174 ? 7.100 -15.356 -6.207 1.00 95.00 174 GLU A CA 1
ATOM 1414 C C . GLU A 1 174 ? 6.243 -16.121 -7.220 1.00 95.00 174 GLU A C 1
ATOM 1416 O O . GLU A 1 174 ? 6.565 -16.125 -8.405 1.00 95.00 174 GLU A O 1
ATOM 1421 N N . ASN A 1 175 ? 5.106 -16.672 -6.787 1.00 95.38 175 ASN A N 1
ATOM 1422 C CA . ASN A 1 175 ? 4.172 -17.397 -7.654 1.00 95.38 175 ASN A CA 1
ATOM 1423 C C . ASN A 1 175 ? 3.586 -16.515 -8.767 1.00 95.38 175 ASN A C 1
ATOM 1425 O O . ASN A 1 175 ? 3.305 -16.993 -9.865 1.00 95.38 175 ASN A O 1
ATOM 1429 N N . LEU A 1 176 ? 3.421 -15.220 -8.499 1.00 94.38 176 LEU A N 1
ATOM 1430 C CA . LEU A 1 176 ? 2.959 -14.237 -9.475 1.00 94.38 176 LEU A CA 1
ATOM 1431 C C . LEU A 1 176 ? 4.090 -13.705 -10.369 1.00 94.38 176 LEU A C 1
ATOM 1433 O O . LEU A 1 176 ? 3.812 -12.879 -11.238 1.00 94.38 176 LEU A O 1
ATOM 1437 N N . ASN A 1 177 ? 5.332 -14.179 -10.223 1.00 95.25 177 ASN A N 1
ATOM 1438 C CA . ASN A 1 177 ? 6.515 -13.693 -10.945 1.00 95.25 177 ASN A CA 1
ATOM 1439 C C . ASN A 1 177 ? 6.736 -12.177 -10.789 1.00 95.25 177 ASN A C 1
ATOM 1441 O O . ASN A 1 177 ? 7.048 -11.493 -11.756 1.00 95.25 177 ASN A O 1
ATOM 1445 N N . LEU A 1 178 ? 6.521 -11.646 -9.585 1.00 93.44 178 LEU A N 1
ATOM 1446 C CA . LEU A 1 178 ? 6.759 -10.236 -9.240 1.00 93.44 178 LEU A CA 1
ATOM 1447 C C . LEU A 1 178 ? 7.979 -10.051 -8.329 1.00 93.44 178 LEU A C 1
ATOM 1449 O O . LEU A 1 178 ? 8.408 -8.927 -8.059 1.00 93.44 178 LEU A O 1
ATOM 1453 N N . LYS A 1 179 ? 8.529 -11.152 -7.805 1.00 92.56 179 LYS A N 1
ATOM 1454 C CA . LYS A 1 179 ? 9.692 -11.133 -6.918 1.00 92.56 179 LYS A CA 1
ATOM 1455 C C . LYS A 1 179 ? 10.913 -10.601 -7.670 1.00 92.56 179 LYS A C 1
ATOM 1457 O O . LYS A 1 179 ? 11.361 -11.200 -8.639 1.00 92.56 179 LYS A O 1
ATOM 1462 N N . GLY A 1 180 ? 11.469 -9.496 -7.182 1.00 90.12 180 GLY A N 1
ATOM 1463 C CA . GLY A 1 180 ? 12.598 -8.798 -7.807 1.00 90.12 180 GLY A CA 1
ATOM 1464 C C . GLY A 1 180 ? 12.180 -7.568 -8.616 1.00 90.12 180 GLY A C 1
ATOM 1465 O O . GLY A 1 180 ? 12.931 -6.593 -8.636 1.00 90.12 180 GLY A O 1
ATOM 1466 N N . ASP A 1 181 ? 10.969 -7.572 -9.176 1.00 92.06 181 ASP A N 1
ATOM 1467 C CA . ASP A 1 181 ? 10.396 -6.424 -9.890 1.00 92.06 181 ASP A CA 1
ATOM 1468 C C . ASP A 1 181 ? 9.698 -5.449 -8.933 1.00 92.06 181 ASP A C 1
ATOM 1470 O O . ASP A 1 181 ? 9.805 -4.230 -9.088 1.00 92.06 181 ASP A O 1
ATOM 1474 N N . LEU A 1 182 ? 9.033 -5.984 -7.902 1.00 94.06 182 LEU A N 1
ATOM 1475 C CA . LEU A 1 182 ? 8.419 -5.220 -6.818 1.00 94.06 182 LEU A CA 1
ATOM 1476 C C . LEU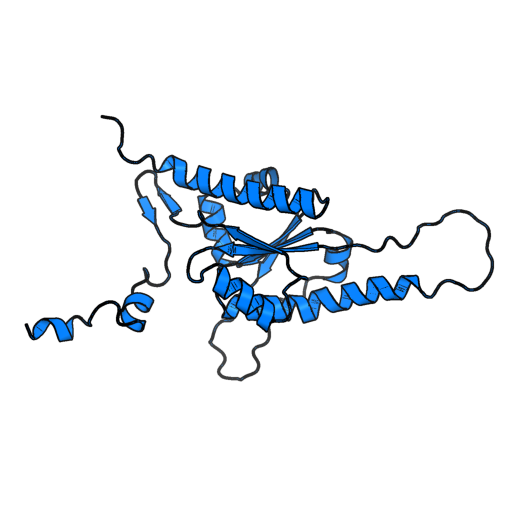 A 1 182 ? 9.224 -5.367 -5.525 1.00 94.06 182 LEU A C 1
ATOM 1478 O O . LEU A 1 182 ? 9.458 -6.480 -5.042 1.00 94.06 182 LEU A O 1
ATOM 1482 N N . ARG A 1 183 ? 9.603 -4.240 -4.912 1.00 95.56 183 ARG A N 1
ATOM 1483 C CA . ARG A 1 183 ? 10.150 -4.231 -3.546 1.00 95.56 183 ARG A CA 1
ATOM 1484 C C . ARG A 1 183 ? 9.023 -4.254 -2.531 1.00 95.56 183 ARG A C 1
ATOM 1486 O O . ARG A 1 183 ? 8.157 -3.388 -2.561 1.00 95.56 183 ARG A O 1
ATOM 1493 N N . TYR A 1 184 ? 9.048 -5.220 -1.625 1.00 95.38 184 TYR A N 1
ATOM 1494 C CA . TYR A 1 184 ? 7.984 -5.412 -0.649 1.00 95.38 184 TYR A CA 1
ATOM 1495 C C . TYR A 1 184 ? 8.308 -4.763 0.703 1.00 95.38 184 TYR A C 1
ATOM 1497 O O . TYR A 1 184 ? 9.403 -4.930 1.240 1.00 95.38 184 TYR A O 1
ATOM 1505 N N . TYR A 1 185 ? 7.324 -4.064 1.266 1.00 96.19 185 TYR A N 1
ATOM 1506 C CA . TYR A 1 185 ? 7.333 -3.497 2.608 1.00 96.19 185 TYR A CA 1
ATOM 1507 C C . TYR A 1 185 ? 6.022 -3.834 3.315 1.00 96.19 185 TYR A C 1
ATOM 1509 O O . TYR A 1 185 ? 4.963 -3.938 2.700 1.00 96.19 185 TYR A O 1
ATOM 1517 N N . ASN A 1 186 ? 6.094 -3.961 4.633 1.00 94.38 186 ASN A N 1
ATOM 1518 C CA . ASN A 1 186 ? 4.941 -4.255 5.468 1.00 94.38 186 ASN A CA 1
ATOM 1519 C C . ASN A 1 186 ? 4.690 -3.077 6.414 1.00 94.38 186 ASN A C 1
ATOM 1521 O O . ASN A 1 186 ? 5.618 -2.672 7.116 1.00 94.38 186 ASN A O 1
ATOM 1525 N N . TRP A 1 187 ? 3.462 -2.556 6.426 1.00 94.62 187 TRP A N 1
ATOM 1526 C CA . TRP A 1 187 ? 3.000 -1.542 7.367 1.00 94.62 187 TRP A CA 1
ATOM 1527 C C . TRP A 1 187 ? 2.220 -2.203 8.508 1.00 94.62 187 TRP A C 1
ATOM 1529 O O . TRP A 1 187 ? 1.037 -2.535 8.388 1.00 94.62 187 TRP A O 1
ATOM 1539 N N . ARG A 1 188 ? 2.910 -2.429 9.628 1.00 90.25 188 ARG A N 1
ATOM 1540 C CA . ARG A 1 188 ? 2.430 -3.290 10.719 1.00 90.25 188 ARG A CA 1
ATOM 1541 C C . ARG A 1 188 ? 1.453 -2.588 11.646 1.00 90.25 188 ARG A C 1
ATOM 1543 O O . ARG A 1 188 ? 0.499 -3.203 12.106 1.00 90.25 188 ARG A O 1
ATOM 1550 N N . SER A 1 189 ? 1.673 -1.307 11.903 1.00 85.94 189 SER A N 1
ATOM 1551 C CA . SER A 1 189 ? 0.835 -0.468 12.766 1.00 85.94 189 SER A CA 1
ATOM 1552 C C . SER A 1 189 ? -0.362 0.144 12.029 1.00 85.94 189 SER A C 1
ATOM 1554 O O . SER A 1 189 ? -0.864 1.201 12.403 1.00 85.94 189 SER A O 1
ATOM 1556 N N . PHE A 1 190 ? -0.848 -0.518 10.974 1.00 84.69 190 PHE A N 1
ATOM 1557 C CA . PHE A 1 190 ? -2.065 -0.114 10.268 1.00 84.69 190 PHE A CA 1
ATOM 1558 C C . PHE A 1 190 ? -3.317 -0.184 11.161 1.00 84.69 190 PHE A C 1
ATOM 1560 O O . PHE A 1 190 ? -4.223 0.636 11.029 1.00 84.69 190 PHE A O 1
ATOM 1567 N N . LYS A 1 191 ? -3.354 -1.155 12.085 1.00 85.94 191 LYS A N 1
ATOM 1568 C CA . LYS A 1 191 ? -4.418 -1.342 13.079 1.00 85.94 191 LYS A CA 1
ATOM 1569 C C . LYS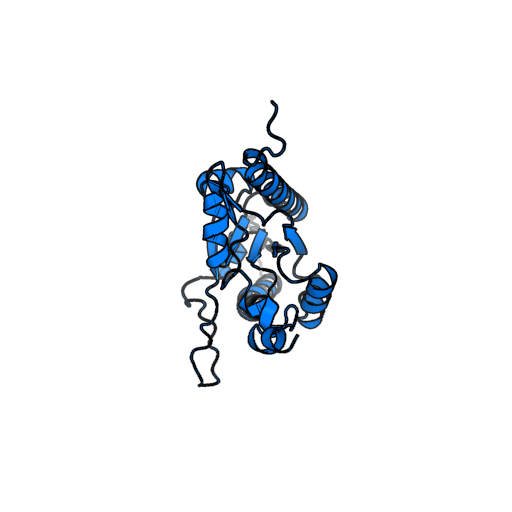 A 1 191 ? -3.824 -1.404 14.494 1.00 85.94 191 LYS A C 1
ATOM 1571 O O . LYS A 1 191 ? -2.699 -1.881 14.654 1.00 85.94 191 LYS A O 1
ATOM 1576 N N . PRO A 1 192 ? -4.579 -0.990 15.525 1.00 88.81 192 PRO A N 1
ATOM 1577 C CA . PRO A 1 192 ? -5.949 -0.474 15.455 1.00 88.81 192 PRO A CA 1
ATOM 1578 C C . PRO A 1 192 ? -6.015 1.004 15.018 1.00 88.81 192 PRO A C 1
ATOM 1580 O O . PRO A 1 192 ? -4.993 1.682 14.990 1.00 88.81 192 PRO A O 1
ATOM 1583 N N . ILE A 1 193 ? -7.211 1.509 14.702 1.00 88.81 193 ILE A N 1
ATOM 1584 C CA . ILE A 1 193 ? -7.452 2.931 14.422 1.00 88.81 193 ILE A CA 1
ATOM 1585 C C . ILE A 1 193 ? -8.104 3.646 15.601 1.00 88.81 193 ILE A C 1
ATOM 1587 O O . ILE A 1 193 ? -8.924 3.071 16.313 1.00 88.81 193 ILE A O 1
ATOM 1591 N N . LEU A 1 194 ? -7.765 4.920 15.772 1.00 90.50 194 LEU A N 1
ATOM 1592 C CA . LEU A 1 194 ? -8.427 5.814 16.713 1.00 90.50 194 LEU A CA 1
ATOM 1593 C C . LEU A 1 194 ? -9.562 6.546 15.989 1.00 90.50 194 LEU A C 1
ATOM 1595 O O . LEU A 1 194 ? -9.296 7.288 15.045 1.00 90.50 194 LEU A O 1
ATOM 1599 N N . ILE A 1 195 ? -10.807 6.321 16.409 1.00 88.44 195 ILE A N 1
ATOM 1600 C CA . ILE A 1 195 ? -11.975 7.043 15.882 1.00 88.44 195 ILE A CA 1
ATOM 1601 C C . ILE A 1 195 ? -12.209 8.305 16.718 1.00 88.44 195 ILE A C 1
ATOM 1603 O O . ILE A 1 195 ? -12.351 9.394 16.167 1.00 88.44 195 ILE A O 1
ATOM 1607 N N . GLU A 1 196 ? -12.196 8.148 18.043 1.00 86.81 196 GLU A N 1
ATOM 1608 C CA . GLU A 1 196 ? -12.318 9.215 19.043 1.00 86.81 196 GLU A CA 1
ATOM 1609 C C . GLU A 1 196 ? -11.298 8.966 20.160 1.00 86.81 196 GLU A C 1
ATOM 1611 O O . GLU A 1 196 ? -10.738 7.875 20.241 1.00 86.81 196 GLU A O 1
ATOM 1616 N N . ASP A 1 197 ? -11.051 9.944 21.034 1.00 86.25 197 ASP A N 1
ATOM 1617 C CA . ASP A 1 197 ? -10.008 9.854 22.071 1.00 86.25 197 ASP A CA 1
ATOM 1618 C C . ASP A 1 197 ? -10.133 8.602 22.967 1.00 86.25 197 ASP A C 1
ATOM 1620 O O . ASP A 1 197 ? -9.126 8.080 23.456 1.00 86.25 197 ASP A O 1
ATOM 1624 N N . ASP A 1 198 ? -11.349 8.088 23.150 1.00 87.31 198 ASP A N 1
ATOM 1625 C CA . ASP A 1 198 ? -11.679 6.892 23.927 1.00 87.31 198 ASP A CA 1
ATOM 1626 C C . ASP A 1 198 ? -12.200 5.711 23.084 1.00 87.31 198 ASP A C 1
ATOM 1628 O O . ASP A 1 198 ? -12.466 4.640 23.637 1.00 87.31 198 ASP A O 1
ATOM 1632 N N . LEU A 1 199 ? -12.290 5.859 21.757 1.00 89.31 199 LEU A N 1
ATOM 1633 C CA . LEU A 1 199 ? -12.827 4.845 20.851 1.00 89.31 199 LEU A CA 1
ATOM 1634 C C . LEU A 1 199 ? -11.779 4.371 19.846 1.00 89.31 199 LEU A C 1
ATOM 1636 O O . LEU A 1 199 ? -11.362 5.092 18.938 1.00 89.31 199 LEU A O 1
ATOM 1640 N N . VAL A 1 200 ? -11.420 3.097 19.971 1.00 90.56 200 VAL A N 1
ATOM 1641 C CA . VAL A 1 200 ? -10.477 2.410 19.092 1.00 90.56 200 VAL A CA 1
ATOM 1642 C C . VAL A 1 200 ? -11.212 1.308 18.329 1.00 90.56 200 VAL A C 1
ATOM 1644 O O . VAL A 1 200 ? -11.956 0.530 18.924 1.00 90.56 200 VAL A O 1
ATOM 1647 N N . SER A 1 201 ? -10.993 1.223 17.018 1.00 88.81 201 SER A N 1
ATOM 1648 C CA . SER A 1 201 ? -11.624 0.238 16.135 1.00 88.81 201 SER A CA 1
ATOM 1649 C C . SER A 1 201 ? -10.577 -0.567 15.375 1.00 88.81 201 SER A C 1
ATOM 1651 O O . SER A 1 201 ? -9.488 -0.086 15.063 1.00 88.81 201 SER A O 1
ATOM 1653 N N . LEU A 1 202 ? -10.908 -1.816 15.062 1.00 86.50 202 LEU A N 1
ATOM 1654 C CA . LEU A 1 202 ? -10.143 -2.616 14.109 1.00 86.50 202 LEU A CA 1
ATOM 1655 C C . LEU A 1 202 ? -10.675 -2.465 12.683 1.00 86.50 202 LEU A C 1
ATOM 1657 O O . LEU A 1 202 ? -10.015 -2.960 11.778 1.00 86.50 202 LEU A O 1
ATOM 1661 N N . GLU A 1 203 ? -11.842 -1.839 12.476 1.00 83.19 203 GLU A N 1
ATOM 1662 C CA . GLU A 1 203 ? -12.515 -1.723 11.169 1.00 83.19 203 GLU A CA 1
ATOM 1663 C C . GLU A 1 203 ? -12.408 -3.026 10.360 1.00 83.19 203 GLU A C 1
ATOM 1665 O O . GLU A 1 203 ? -11.897 -3.076 9.241 1.00 83.19 203 GLU A O 1
ATOM 1670 N N . LEU A 1 204 ? -12.760 -4.145 10.991 1.00 80.88 204 LEU A N 1
ATOM 1671 C CA . LEU A 1 204 ? -12.888 -5.409 10.275 1.00 80.88 204 LEU A CA 1
ATOM 1672 C C . LEU A 1 204 ? -14.248 -5.417 9.585 1.00 80.88 204 LEU A C 1
ATOM 1674 O O . LEU A 1 204 ? -15.243 -5.003 10.189 1.00 80.88 204 LEU A O 1
ATOM 1678 N N . ASP A 1 205 ? -14.287 -5.910 8.350 1.00 75.94 205 ASP A N 1
ATOM 1679 C CA . ASP A 1 205 ? -15.552 -6.156 7.661 1.00 75.94 205 ASP A CA 1
ATOM 1680 C C . ASP A 1 205 ? -16.407 -7.109 8.515 1.00 75.94 205 ASP A C 1
ATOM 1682 O O . ASP A 1 205 ? -15.880 -7.999 9.184 1.00 75.94 205 ASP A O 1
ATOM 1686 N N . ASP A 1 206 ? -17.716 -6.857 8.592 1.00 76.00 206 ASP A N 1
ATOM 1687 C CA . ASP A 1 206 ? -18.657 -7.582 9.464 1.00 76.00 206 ASP A CA 1
ATOM 1688 C C . ASP A 1 206 ? -18.203 -7.715 10.935 1.00 76.00 206 ASP A C 1
ATOM 1690 O O . ASP A 1 206 ? -18.514 -8.697 11.615 1.00 76.00 206 ASP A O 1
ATOM 1694 N N . CYS A 1 207 ? -17.422 -6.753 11.441 1.00 76.50 207 CYS A N 1
ATOM 1695 C CA . CYS A 1 207 ? -16.801 -6.802 12.770 1.00 76.50 207 CYS A CA 1
ATOM 1696 C C . CYS A 1 207 ? -15.909 -8.046 12.998 1.00 76.50 207 CYS A C 1
ATOM 1698 O O . CYS A 1 207 ? -15.668 -8.430 14.144 1.00 76.50 207 CYS A O 1
ATOM 1700 N N . GLY A 1 208 ? -15.435 -8.692 11.925 1.00 79.44 208 GLY A N 1
ATOM 1701 C CA . GLY A 1 208 ? -14.677 -9.947 11.956 1.00 79.44 208 GLY A CA 1
ATOM 1702 C C . GLY A 1 208 ? -15.518 -11.185 12.291 1.00 79.44 208 GLY A C 1
ATOM 1703 O O . GLY A 1 208 ? -14.976 -12.277 12.476 1.00 79.44 208 GLY A O 1
ATOM 1704 N N . ILE A 1 209 ? -16.841 -11.035 12.417 1.00 80.31 209 ILE A N 1
ATOM 1705 C CA . ILE A 1 209 ? -17.746 -12.115 12.823 1.00 80.31 209 ILE A CA 1
ATOM 1706 C C . ILE A 1 209 ? -17.800 -13.197 11.742 1.00 80.31 209 ILE A C 1
ATOM 1708 O O . ILE A 1 209 ? -17.758 -14.391 12.056 1.00 80.31 209 ILE A O 1
ATOM 1712 N N . THR A 1 210 ? -17.866 -12.786 10.476 1.00 79.88 210 THR A N 1
ATOM 1713 C CA . THR A 1 210 ? -17.937 -13.692 9.328 1.00 79.88 210 THR A CA 1
ATOM 1714 C C . THR A 1 210 ? -16.734 -14.632 9.297 1.00 79.88 210 THR A C 1
ATOM 1716 O O . THR A 1 210 ? -16.906 -15.846 9.181 1.00 79.88 210 THR A O 1
ATOM 1719 N N . GLU A 1 211 ? -15.522 -14.113 9.475 1.00 74.12 211 GLU A N 1
ATOM 1720 C CA . GLU A 1 211 ? -14.282 -14.889 9.508 1.00 74.12 211 GLU A CA 1
ATOM 1721 C C . GLU A 1 211 ? -14.263 -15.851 10.693 1.00 74.12 211 GLU A C 1
ATOM 1723 O O . GLU A 1 211 ? -13.980 -17.038 10.522 1.00 74.12 211 GLU A O 1
ATOM 1728 N N . ILE A 1 212 ? -14.613 -15.369 11.887 1.00 80.44 212 ILE A N 1
ATOM 1729 C CA . ILE A 1 212 ? -14.635 -16.183 13.107 1.00 80.44 212 ILE A CA 1
ATOM 1730 C C . ILE A 1 212 ? -15.550 -17.405 12.941 1.00 80.44 212 ILE A C 1
ATOM 1732 O O . ILE A 1 212 ? -15.163 -18.517 13.312 1.00 80.44 212 ILE A O 1
ATOM 1736 N N . TYR A 1 213 ? -16.732 -17.230 12.344 1.00 76.06 213 TYR A N 1
ATOM 1737 C CA . TYR A 1 213 ? -17.639 -18.346 12.071 1.00 76.06 213 TYR A CA 1
ATOM 1738 C C . TYR A 1 213 ? -17.177 -19.214 10.898 1.00 76.06 213 TYR A C 1
ATOM 1740 O O . TYR A 1 213 ? -17.238 -20.440 10.989 1.00 76.06 213 TYR A O 1
ATOM 1748 N N . LYS A 1 214 ? -16.694 -18.613 9.805 1.00 73.00 214 LYS A N 1
ATOM 1749 C CA . LYS A 1 214 ? -16.256 -19.335 8.599 1.00 73.00 214 LYS A CA 1
ATOM 1750 C C . LYS A 1 214 ? -15.083 -20.271 8.881 1.00 73.00 214 LYS A C 1
ATOM 1752 O O . LYS A 1 214 ? -15.023 -21.359 8.312 1.00 73.00 214 LYS A O 1
ATOM 1757 N N . TYR A 1 215 ? -14.180 -19.876 9.775 1.00 76.44 215 TYR A N 1
ATOM 1758 C CA . TYR A 1 215 ? -13.032 -20.690 10.173 1.00 76.44 215 TYR A CA 1
ATOM 1759 C C . TYR A 1 215 ? -13.314 -21.608 11.373 1.00 76.44 215 TYR A C 1
ATOM 1761 O O . TYR A 1 215 ? -12.393 -22.252 11.867 1.00 76.44 215 TYR A O 1
ATOM 1769 N N . ASN A 1 216 ? -14.578 -21.725 11.813 1.00 69.44 216 ASN A N 1
ATOM 1770 C CA . ASN A 1 216 ? -14.993 -22.501 12.991 1.00 69.44 216 ASN A CA 1
ATOM 1771 C C . ASN A 1 216 ? -14.207 -22.140 14.266 1.00 69.44 216 ASN A C 1
ATOM 1773 O O . ASN A 1 216 ? -13.994 -22.989 15.131 1.00 69.44 216 ASN A O 1
ATOM 1777 N N . SER A 1 217 ? -13.777 -20.884 14.395 1.00 66.06 217 SER A N 1
ATOM 1778 C CA . SER A 1 217 ? -13.047 -20.408 15.576 1.00 66.06 217 SER A CA 1
ATOM 1779 C C . SER A 1 217 ? -13.955 -20.289 16.803 1.00 66.06 217 SER A C 1
ATOM 1781 O O . SER A 1 217 ? -13.470 -20.282 17.932 1.00 66.06 217 SER A O 1
ATOM 1783 N N . ILE A 1 218 ? -15.271 -20.202 16.590 1.00 73.94 218 ILE A N 1
ATOM 1784 C CA . ILE A 1 218 ? -16.302 -20.260 17.629 1.00 73.94 218 ILE A CA 1
ATOM 1785 C C . ILE A 1 218 ? -17.431 -21.170 17.134 1.00 73.94 218 ILE A C 1
ATOM 1787 O O . ILE A 1 218 ? -17.848 -21.092 15.976 1.00 73.94 218 ILE A O 1
ATOM 1791 N N . ASP A 1 219 ? -17.936 -22.036 18.013 1.00 67.19 219 ASP A N 1
ATOM 1792 C CA . ASP A 1 219 ? -19.105 -22.860 17.718 1.00 67.19 219 ASP A CA 1
ATOM 1793 C C . ASP A 1 219 ? -20.365 -22.003 17.544 1.00 67.19 219 ASP A C 1
ATOM 1795 O O . ASP A 1 219 ? -20.610 -21.050 18.282 1.00 67.19 219 ASP A O 1
ATOM 1799 N N . GLN A 1 220 ? -21.215 -22.380 16.589 1.00 66.88 220 GLN A N 1
ATOM 1800 C CA . GLN A 1 220 ? -22.532 -21.764 16.430 1.00 66.88 220 GLN A CA 1
ATOM 1801 C C . GLN A 1 220 ? -23.326 -21.862 17.741 1.00 66.88 220 GLN A C 1
ATOM 1803 O O . GLN A 1 220 ? -23.372 -22.925 18.362 1.00 66.88 220 GLN A O 1
ATOM 1808 N N . LEU A 1 221 ? -24.000 -20.774 18.131 1.00 65.88 221 LEU A N 1
ATOM 1809 C CA . LEU A 1 221 ? -24.794 -20.678 19.368 1.00 65.88 221 LEU A CA 1
ATOM 1810 C C . LEU A 1 221 ? -25.765 -21.856 19.569 1.00 65.88 221 LEU A C 1
ATOM 1812 O O . LEU A 1 221 ? -25.976 -22.304 20.695 1.00 65.88 221 LEU A O 1
ATOM 1816 N N . ASP A 1 222 ? -26.316 -22.415 18.491 1.00 66.31 222 ASP A N 1
ATOM 1817 C CA . ASP A 1 222 ? -27.234 -23.557 18.563 1.00 66.31 222 ASP A CA 1
ATOM 1818 C C . ASP A 1 222 ? -26.563 -24.881 18.969 1.00 66.31 222 ASP A C 1
ATOM 1820 O O . ASP A 1 222 ? -27.241 -25.787 19.458 1.00 66.31 222 ASP A O 1
ATOM 1824 N N . LYS A 1 223 ? -25.233 -24.990 18.857 1.00 62.97 223 LYS A N 1
ATOM 1825 C CA . LYS A 1 223 ? -24.457 -26.111 19.411 1.00 62.97 223 LYS A CA 1
ATOM 1826 C C . LYS A 1 223 ? -24.191 -25.957 20.911 1.00 62.97 223 LYS A C 1
ATOM 1828 O O . LYS A 1 223 ? -24.052 -26.968 21.592 1.00 62.97 223 LYS A O 1
ATOM 1833 N N . MET A 1 224 ? -24.184 -24.729 21.441 1.00 55.12 224 MET A N 1
ATOM 1834 C CA . MET A 1 224 ? -23.962 -24.471 22.873 1.00 55.12 224 MET A CA 1
ATOM 1835 C C . MET A 1 224 ? -25.195 -24.762 23.743 1.00 55.12 224 MET A C 1
ATOM 1837 O O . MET A 1 224 ? -25.052 -25.010 24.932 1.00 55.12 224 MET A O 1
ATOM 1841 N N . LYS A 1 225 ? -26.404 -24.806 23.165 1.00 54.47 225 LYS A N 1
ATOM 1842 C CA . LYS A 1 225 ? -27.654 -25.142 23.885 1.00 54.47 225 LYS A CA 1
ATOM 1843 C C . LYS A 1 225 ? -27.794 -26.627 24.269 1.00 54.47 225 LYS A C 1
ATOM 1845 O O . LYS A 1 225 ? -28.831 -27.015 24.799 1.00 54.47 225 LYS A O 1
ATOM 1850 N N . LYS A 1 226 ? -26.806 -27.470 23.946 1.00 52.09 226 LYS A N 1
ATOM 1851 C CA . LYS A 1 226 ? -26.799 -28.913 24.254 1.00 52.09 226 LYS A CA 1
ATOM 1852 C C . LYS A 1 226 ? -25.878 -29.303 25.422 1.00 52.09 226 LYS A C 1
ATOM 1854 O O . LYS A 1 226 ? -25.698 -30.499 25.648 1.00 52.09 226 LYS A O 1
ATOM 1859 N N . LEU A 1 227 ? -25.316 -28.329 26.136 1.00 44.66 227 LEU A N 1
ATOM 1860 C CA . LEU A 1 227 ? -24.598 -28.513 27.404 1.00 44.66 227 LEU A CA 1
ATOM 1861 C C . LEU A 1 227 ? -25.487 -28.071 28.569 1.00 44.66 227 LEU A C 1
ATOM 1863 O O . LEU A 1 227 ? -25.411 -28.737 29.624 1.00 44.66 227 LEU A O 1
#

InterPro domains:
  IPR043154 Sec1-like, domain 1 [G3DSA:3.40.50.2060] (2-187)

pLDDT: mean 80.47, std 16.94, range [41.09, 97.88]